Protein AF-A0A068NSZ8-F1 (afdb_monomer_lite)

Organism: NCBI:txid661478

Foldseek 3Di:
DDPPPPPPAFQDAPDFQQVLVCVQVVHGDLPLSVVLLVQLLVVLLVLLVDVLSLLLLLLLLLLLQLLVDPDSQVCCCVQRVQHDDPDSLVSLCVSNVDDAQLSQLSNQLVVVLCPDPLNVVQVVPDDNSSSSPVDHLLSSLSSQLSSQLSSQLRSSVVSSCVVPVPTDRPSVSSSSRSSSLSPQLNVLSSVLCVVAVRPDRHPSVSSSVSSSVSSVSSSVNSVVSSDPDDRDDDPPPPPDPDDPPPPPDDD

Secondary structure (DSSP, 8-state):
-------PPPPPPSS-HHHHHHHHHTS--HHHHHHHHHHHHHHHHHHTT-HHHHHHHHHHHHHHHHTTSS-HHHHHHHHH-PPP-SSHHHHHHHHT-S-SHHHHHHHHHHHHHHTSHHHHHHHTTS-HHHHHHH--HHHHHHHHHHHHHHHHHHHHHHHHHHH-TTPPP-HHHHHHHHHHHHHHHHHHHHHHHHHHTSSSPPPHHHHHHHHHHHHHHHHHHHHHHHS--PPP-S-TT-----PPP------

Structure (mmCIF, N/CA/C/O backbone):
data_AF-A0A068NSZ8-F1
#
_entry.id   AF-A0A068NSZ8-F1
#
loop_
_atom_site.group_PDB
_atom_site.id
_atom_site.type_symbol
_atom_site.label_atom_id
_atom_site.label_alt_id
_atom_site.label_comp_id
_atom_site.label_asym_id
_atom_site.label_entity_id
_atom_site.label_seq_id
_atom_site.pdbx_PDB_ins_code
_atom_site.Cartn_x
_atom_site.Cartn_y
_atom_site.Cartn_z
_atom_site.occupancy
_atom_site.B_iso_or_equiv
_atom_site.auth_seq_id
_atom_site.auth_comp_id
_atom_site.auth_asym_id
_atom_site.auth_atom_id
_atom_site.pdbx_PDB_model_num
ATOM 1 N N . MET A 1 1 ? 10.779 -33.993 13.000 1.00 36.06 1 MET A N 1
ATOM 2 C CA . MET A 1 1 ? 11.420 -32.832 12.339 1.00 36.06 1 MET A CA 1
ATOM 3 C C . MET A 1 1 ? 10.587 -31.583 12.627 1.00 36.06 1 MET A C 1
ATOM 5 O O . MET A 1 1 ? 9.595 -31.343 11.952 1.00 36.06 1 MET A O 1
ATOM 9 N N . ALA A 1 2 ? 10.918 -30.832 13.681 1.00 33.69 2 ALA A N 1
ATOM 10 C CA . ALA A 1 2 ? 10.197 -29.608 14.033 1.00 33.69 2 ALA A CA 1
ATOM 11 C C . ALA A 1 2 ? 10.662 -28.462 13.122 1.00 33.69 2 ALA A C 1
ATOM 13 O O . ALA A 1 2 ? 11.833 -28.079 13.149 1.00 33.69 2 ALA A O 1
ATOM 14 N N . ARG A 1 3 ? 9.759 -27.925 12.292 1.00 31.75 3 ARG A N 1
ATOM 15 C CA . ARG A 1 3 ? 10.017 -26.698 11.529 1.00 31.75 3 ARG A CA 1
ATOM 16 C C . ARG A 1 3 ? 10.181 -25.557 12.531 1.00 31.75 3 ARG A C 1
ATOM 18 O O . ARG A 1 3 ? 9.209 -25.130 13.146 1.00 31.75 3 ARG A O 1
ATOM 25 N N . ARG A 1 4 ? 11.409 -25.063 12.704 1.00 32.31 4 ARG A N 1
ATOM 26 C CA . ARG A 1 4 ? 11.655 -23.793 13.391 1.00 32.31 4 ARG A CA 1
ATOM 27 C C . ARG A 1 4 ? 11.021 -22.690 12.547 1.00 32.31 4 ARG A C 1
ATOM 29 O O . ARG A 1 4 ? 11.583 -22.271 11.541 1.00 32.31 4 ARG A O 1
ATOM 36 N N . SER A 1 5 ? 9.825 -22.266 12.941 1.00 35.47 5 SER A N 1
ATOM 37 C CA . SER A 1 5 ? 9.245 -20.997 12.517 1.00 35.47 5 SER A CA 1
ATOM 38 C C . SER A 1 5 ? 10.183 -19.895 13.001 1.00 35.47 5 SER A C 1
ATOM 40 O O . SER A 1 5 ? 10.175 -19.533 14.175 1.00 35.47 5 SER A O 1
ATOM 42 N N . SER A 1 6 ? 11.037 -19.388 12.115 1.00 36.53 6 SER A N 1
ATOM 43 C CA . SER A 1 6 ? 11.753 -18.136 12.335 1.00 36.53 6 SER A CA 1
ATOM 44 C C . SER A 1 6 ? 10.742 -16.993 12.221 1.00 36.53 6 SER A C 1
ATOM 46 O O . SER A 1 6 ? 10.694 -16.285 11.213 1.00 36.53 6 SER A O 1
ATOM 48 N N . SER A 1 7 ? 9.858 -16.853 13.209 1.00 47.06 7 SER A N 1
ATOM 49 C CA . SER A 1 7 ? 9.045 -15.651 13.308 1.00 47.06 7 SER A CA 1
ATOM 50 C C . SER A 1 7 ? 9.993 -14.521 13.677 1.00 47.06 7 SER A C 1
ATOM 52 O O . SER A 1 7 ? 10.588 -14.540 14.754 1.00 47.06 7 SER A O 1
ATOM 54 N N . LEU A 1 8 ? 10.138 -13.539 12.785 1.00 52.22 8 LEU A N 1
ATOM 55 C CA . LEU A 1 8 ? 10.543 -12.202 13.203 1.00 52.22 8 LEU A CA 1
ATOM 56 C C . LEU A 1 8 ? 9.679 -11.857 14.425 1.00 52.22 8 LEU A C 1
ATOM 58 O O . LEU A 1 8 ? 8.445 -11.971 14.356 1.00 52.22 8 LEU A O 1
ATOM 62 N N . GLY A 1 9 ? 10.335 -11.567 15.552 1.00 54.88 9 GLY A N 1
ATOM 63 C CA . GLY A 1 9 ? 9.656 -11.111 16.763 1.00 54.88 9 GLY A CA 1
ATOM 64 C C . GLY A 1 9 ? 8.775 -9.896 16.453 1.00 54.88 9 GLY A C 1
ATOM 65 O O . GLY A 1 9 ? 8.957 -9.278 15.399 1.00 54.88 9 GLY A O 1
ATOM 66 N N . PRO A 1 10 ? 7.792 -9.586 17.310 1.00 59.03 10 PRO A N 1
ATOM 67 C CA . PRO A 1 10 ? 6.931 -8.428 17.100 1.00 59.03 10 PRO A CA 1
ATOM 68 C C . PRO A 1 10 ? 7.788 -7.173 16.899 1.00 59.03 10 PRO A C 1
ATOM 70 O O . PRO A 1 10 ? 8.809 -6.987 17.569 1.00 59.03 10 PRO A O 1
ATOM 73 N N . PHE A 1 11 ? 7.423 -6.356 15.910 1.00 63.56 11 PHE A N 1
ATOM 74 C CA . PHE A 1 11 ? 8.026 -5.038 15.782 1.00 63.56 11 PHE A CA 1
ATOM 75 C C . PHE A 1 11 ? 7.439 -4.166 16.892 1.00 63.56 11 PHE A C 1
ATOM 77 O O . PHE A 1 11 ? 6.216 -4.032 16.917 1.00 63.56 11 PHE A O 1
ATOM 84 N N . PRO A 1 12 ? 8.270 -3.562 17.762 1.00 67.81 12 PRO A N 1
ATOM 85 C CA . PRO A 1 12 ? 7.768 -2.689 18.810 1.00 67.81 12 PRO A CA 1
ATOM 86 C C . PRO A 1 12 ? 6.967 -1.560 18.177 1.00 67.81 12 PRO A C 1
ATOM 88 O O . PRO A 1 12 ? 7.469 -0.862 17.286 1.00 67.81 12 PRO A O 1
ATOM 91 N N . LYS A 1 13 ? 5.719 -1.423 18.624 1.00 77.69 13 LYS A N 1
ATOM 92 C CA . LYS A 1 13 ? 4.809 -0.362 18.194 1.00 77.69 13 LYS A CA 1
ATOM 93 C C . LYS A 1 13 ? 4.817 0.759 19.215 1.00 77.69 13 LYS A C 1
ATOM 95 O O . LYS A 1 13 ? 4.859 0.507 20.416 1.00 77.69 13 LYS A O 1
ATOM 100 N N . THR A 1 14 ? 4.759 1.995 18.734 1.00 80.00 14 THR A N 1
ATOM 101 C CA . THR A 1 14 ? 4.638 3.164 19.612 1.00 80.00 14 THR A CA 1
ATOM 102 C C . THR A 1 14 ? 3.263 3.190 20.278 1.00 80.00 14 THR A C 1
ATOM 104 O O . THR A 1 14 ? 3.161 3.584 21.435 1.00 80.00 14 THR A O 1
ATOM 107 N N . HIS A 1 15 ? 2.228 2.753 19.552 1.00 87.50 15 HIS A N 1
ATOM 108 C CA . HIS A 1 15 ? 0.859 2.641 20.050 1.00 87.50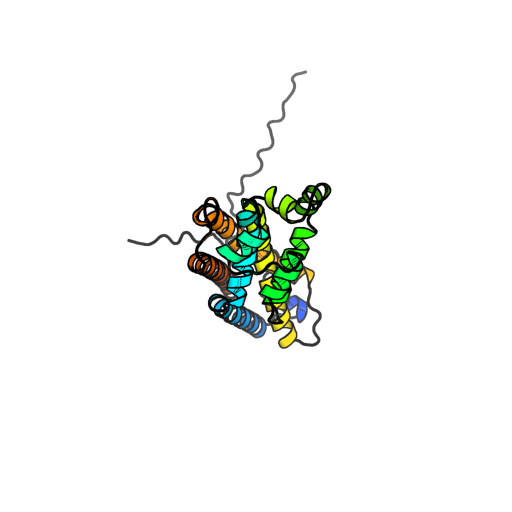 15 HIS A CA 1
ATOM 109 C C . HIS A 1 15 ? 0.228 1.326 19.601 1.00 87.50 15 HIS A C 1
ATOM 111 O O . HIS A 1 15 ? 0.268 0.986 18.410 1.00 87.50 15 HIS A O 1
ATOM 117 N N . ARG A 1 16 ? -0.391 0.607 20.538 1.00 91.56 16 ARG A N 1
ATOM 118 C CA . ARG A 1 16 ? -1.247 -0.546 20.226 1.00 91.56 16 ARG A CA 1
ATOM 119 C C . ARG A 1 16 ? -2.575 -0.066 19.651 1.00 91.56 16 ARG A C 1
ATOM 121 O O . ARG A 1 16 ? -3.055 1.013 19.987 1.00 91.56 16 ARG A O 1
ATOM 128 N N . TRP A 1 17 ? -3.210 -0.884 18.821 1.00 94.88 17 TRP A N 1
ATOM 129 C CA . TRP A 1 17 ? -4.505 -0.540 18.233 1.00 94.88 17 TRP A CA 1
ATOM 130 C C . TRP A 1 17 ? -5.574 -0.247 19.299 1.00 94.88 17 TRP A C 1
ATOM 132 O O . TRP A 1 17 ? -6.280 0.756 19.206 1.00 94.88 17 TRP A O 1
ATOM 142 N N . GLY A 1 18 ? -5.636 -1.058 20.359 1.00 93.56 18 GLY A N 1
ATOM 143 C CA . GLY A 1 18 ? -6.572 -0.839 21.466 1.00 93.56 18 GLY A CA 1
ATOM 144 C C . GLY A 1 18 ? -6.392 0.514 22.169 1.00 93.56 18 GLY A C 1
ATOM 145 O O . GLY A 1 18 ? -7.378 1.125 22.571 1.00 93.56 18 GLY A O 1
ATOM 146 N N . GLU A 1 19 ? -5.161 1.031 22.250 1.00 93.88 19 GLU A N 1
ATOM 147 C CA . GLU A 1 19 ? -4.872 2.357 22.822 1.00 93.88 19 GLU A CA 1
ATOM 148 C C . GLU A 1 19 ? -5.393 3.482 21.921 1.00 93.88 19 GLU A C 1
ATOM 150 O O . GLU A 1 19 ? -5.880 4.496 22.414 1.00 93.88 19 GLU A O 1
ATOM 155 N N . ILE A 1 20 ? -5.341 3.296 20.598 1.00 95.69 20 ILE A N 1
ATOM 156 C CA . ILE A 1 20 ? -5.898 4.251 19.630 1.00 95.69 20 ILE A CA 1
ATOM 157 C C . ILE A 1 20 ? -7.421 4.294 19.759 1.00 95.69 20 ILE A C 1
ATOM 159 O O . ILE A 1 20 ? -8.002 5.375 19.804 1.00 95.69 20 ILE A O 1
ATOM 163 N N . VAL A 1 21 ? -8.074 3.133 19.869 1.00 96.19 21 VAL A N 1
ATOM 164 C CA . VAL A 1 21 ? -9.525 3.058 20.108 1.00 96.19 21 VAL A CA 1
ATOM 165 C C . VAL A 1 21 ? -9.888 3.712 21.442 1.00 96.19 21 VAL A C 1
ATOM 167 O O . VAL A 1 21 ? -10.841 4.489 21.499 1.00 96.19 21 VAL A O 1
ATOM 170 N N . GLN A 1 22 ? -9.097 3.473 22.491 1.00 95.75 22 GLN A N 1
ATOM 171 C CA . GLN A 1 22 ? -9.277 4.132 23.781 1.00 95.75 22 GLN A CA 1
ATOM 172 C C . GLN A 1 22 ? -9.134 5.653 23.679 1.00 95.75 22 GLN A C 1
ATOM 174 O O . GLN A 1 22 ? -9.944 6.363 24.263 1.00 95.75 22 GLN A O 1
ATOM 179 N N . GLN A 1 23 ? -8.155 6.157 22.924 1.00 95.38 23 GLN A N 1
ATOM 180 C CA . GLN A 1 23 ? -7.973 7.594 22.704 1.00 95.38 23 GLN A CA 1
ATOM 181 C C . GLN A 1 23 ? -9.190 8.229 22.014 1.00 95.38 23 GLN A C 1
ATOM 183 O O . GLN A 1 23 ? -9.553 9.356 22.331 1.00 95.38 23 GLN A O 1
ATOM 188 N N . VAL A 1 24 ? -9.820 7.513 21.081 1.00 95.50 24 VAL A N 1
ATOM 189 C CA . VAL A 1 24 ? -10.996 7.989 20.333 1.00 95.50 24 VAL A CA 1
ATOM 190 C C . VAL A 1 24 ? -12.254 8.014 21.207 1.00 95.50 24 VAL A C 1
ATOM 192 O O . VAL A 1 24 ? -13.088 8.904 21.060 1.00 95.50 24 VAL A O 1
ATOM 195 N N . LEU A 1 25 ? -12.411 7.028 22.093 1.00 95.19 25 LEU A N 1
ATOM 196 C CA . LEU A 1 25 ? -13.608 6.858 22.924 1.00 95.19 25 LEU A CA 1
ATOM 197 C C . LEU A 1 25 ? -13.498 7.443 24.337 1.00 95.19 25 LEU A C 1
ATOM 199 O O . LEU A 1 25 ? -14.499 7.459 25.050 1.00 95.19 25 LEU A O 1
ATOM 203 N N . ASP A 1 26 ? -12.299 7.842 24.760 1.00 95.25 26 ASP A N 1
ATOM 204 C CA . ASP A 1 26 ? -11.947 8.144 26.157 1.00 95.25 26 ASP A CA 1
ATOM 205 C C . ASP A 1 26 ? -12.255 6.987 27.137 1.00 95.25 26 ASP A C 1
ATOM 207 O O . ASP A 1 26 ? -12.494 7.164 28.330 1.00 95.25 26 ASP A O 1
ATOM 211 N N . ARG A 1 27 ? -12.281 5.750 26.624 1.00 94.62 27 ARG A N 1
ATOM 212 C CA . ARG A 1 27 ? -12.468 4.508 27.392 1.00 94.62 27 ARG A CA 1
ATOM 213 C C . ARG A 1 27 ? -12.044 3.290 26.567 1.00 94.62 27 ARG A C 1
ATOM 215 O O . ARG A 1 27 ? -12.181 3.322 25.345 1.00 94.62 27 ARG A O 1
ATOM 222 N N . PRO A 1 28 ? -11.562 2.201 27.189 1.00 94.12 28 PRO A N 1
ATOM 223 C CA . PRO A 1 28 ? -11.262 0.975 26.459 1.00 94.12 28 PRO A CA 1
ATOM 224 C C . PRO A 1 28 ? -12.543 0.332 25.906 1.00 94.12 28 PRO A C 1
ATOM 226 O O . PRO A 1 28 ? -13.571 0.295 26.581 1.00 94.12 28 PRO A O 1
ATOM 229 N N . ASP A 1 29 ? -12.459 -0.217 24.695 1.00 95.88 29 ASP A N 1
ATOM 230 C CA . ASP A 1 29 ? -13.532 -0.987 24.056 1.00 95.88 29 ASP A CA 1
ATOM 231 C C . ASP A 1 29 ? -12.914 -2.112 23.209 1.00 95.88 29 ASP A C 1
ATOM 233 O O . ASP A 1 29 ? -12.583 -1.941 22.032 1.00 95.88 29 ASP A O 1
ATOM 237 N N . ALA A 1 30 ? -12.680 -3.259 23.855 1.00 94.62 30 ALA A N 1
ATOM 238 C CA . ALA A 1 30 ? -12.036 -4.411 23.228 1.00 94.62 30 ALA A CA 1
ATOM 239 C C . ALA A 1 30 ? -12.895 -5.007 22.102 1.00 94.62 30 ALA A C 1
ATOM 241 O O . ALA A 1 30 ? -12.367 -5.372 21.058 1.00 94.62 30 ALA A O 1
ATOM 242 N N . GLU A 1 31 ? -14.220 -5.040 22.270 1.00 95.94 31 GLU A N 1
ATOM 243 C CA . GLU A 1 31 ? -15.127 -5.587 21.258 1.00 95.94 31 GLU A CA 1
ATOM 244 C C . GLU A 1 31 ? -15.112 -4.736 19.982 1.00 95.94 31 GLU A C 1
ATOM 246 O O . GLU A 1 31 ? -14.992 -5.268 18.874 1.00 95.94 31 GLU A O 1
ATOM 251 N N . LEU A 1 32 ? -15.180 -3.405 20.117 1.00 95.75 32 LEU A N 1
ATOM 252 C CA . LEU A 1 32 ? -15.054 -2.502 18.977 1.00 95.75 32 LEU A CA 1
ATOM 253 C C . LEU A 1 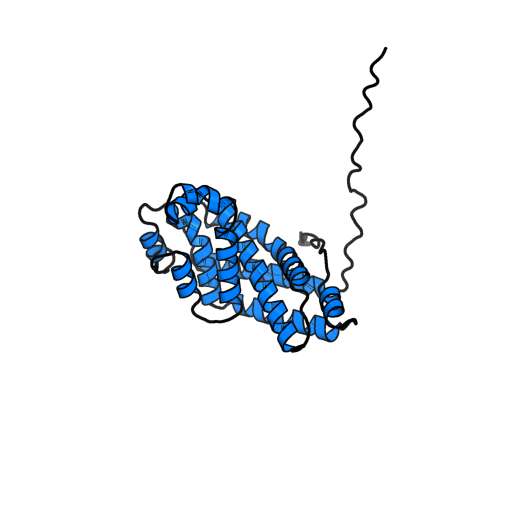32 ? -13.684 -2.636 18.307 1.00 95.75 32 LEU A C 1
ATOM 255 O O . LEU A 1 32 ? -13.610 -2.716 17.076 1.00 95.75 32 LEU A O 1
ATOM 259 N N . SER A 1 33 ? -12.619 -2.651 19.111 1.00 96.12 33 SER A N 1
ATOM 260 C CA . SER A 1 33 ? -11.241 -2.819 18.651 1.00 96.12 33 SER A CA 1
ATOM 261 C C . SER A 1 33 ? -11.096 -4.074 17.787 1.00 96.12 33 SER A C 1
ATOM 263 O O . SER A 1 33 ? -10.673 -3.978 16.629 1.00 96.12 33 SER A O 1
ATOM 265 N N . ASP A 1 34 ? -11.526 -5.221 18.308 1.00 96.06 34 ASP A N 1
ATOM 266 C CA . ASP A 1 34 ? -11.411 -6.519 17.647 1.00 96.06 34 ASP A CA 1
ATOM 267 C C . ASP A 1 34 ? -12.272 -6.590 16.387 1.00 96.06 34 ASP A C 1
ATOM 269 O O . ASP A 1 34 ? -11.829 -7.085 15.346 1.00 96.06 34 ASP A O 1
ATOM 273 N N . ARG A 1 35 ? -13.485 -6.026 16.437 1.00 97.44 35 ARG A N 1
ATOM 274 C CA . ARG A 1 35 ? -14.381 -5.938 15.280 1.00 97.44 35 ARG A CA 1
ATOM 275 C C . ARG A 1 35 ? -13.758 -5.135 14.138 1.00 97.44 35 ARG A C 1
ATOM 277 O O . ARG A 1 35 ? -13.845 -5.559 12.983 1.00 97.44 35 ARG A O 1
ATOM 284 N N . ILE A 1 36 ? -13.125 -3.996 14.431 1.00 97.62 36 ILE A N 1
ATOM 285 C CA . ILE A 1 36 ? -12.455 -3.184 13.405 1.00 97.62 36 ILE A CA 1
ATOM 286 C C . ILE A 1 36 ? -11.279 -3.954 12.799 1.00 97.62 36 ILE A C 1
ATOM 288 O O . ILE A 1 36 ? -11.197 -4.052 11.572 1.00 97.62 36 ILE A O 1
ATOM 292 N N . LEU A 1 37 ? -10.413 -4.558 13.619 1.00 97.12 37 LEU A N 1
ATOM 293 C CA . LEU A 1 37 ? -9.293 -5.356 13.110 1.00 97.12 37 LEU A CA 1
ATOM 294 C C . LEU A 1 37 ? -9.774 -6.539 12.265 1.00 97.12 37 LEU A C 1
ATOM 296 O O . LEU A 1 37 ? -9.240 -6.766 11.180 1.00 97.12 37 LEU A O 1
ATOM 300 N N . GLY A 1 38 ? -10.818 -7.250 12.697 1.00 97.44 38 GLY A N 1
ATOM 301 C CA . GLY A 1 38 ? -11.431 -8.335 11.927 1.00 97.44 38 GLY A CA 1
ATOM 302 C C . GLY A 1 38 ? -11.917 -7.881 10.546 1.00 97.44 38 GLY A C 1
ATOM 303 O O . GLY A 1 38 ? -11.665 -8.552 9.541 1.00 97.44 38 GLY A O 1
ATOM 304 N N . ASN A 1 39 ? -12.538 -6.702 10.466 1.00 98.06 39 ASN A N 1
ATOM 305 C CA . ASN A 1 39 ? -12.983 -6.112 9.203 1.00 98.06 39 ASN A CA 1
ATOM 306 C C . ASN A 1 39 ? -11.814 -5.699 8.290 1.00 98.06 39 ASN A C 1
ATOM 308 O O . ASN A 1 39 ? -11.860 -5.947 7.079 1.00 98.06 39 ASN A O 1
ATOM 312 N N . VAL A 1 40 ? -10.748 -5.117 8.852 1.00 97.75 40 VAL A N 1
ATOM 313 C CA . VAL A 1 40 ? -9.524 -4.773 8.106 1.00 97.75 40 VAL A CA 1
ATOM 314 C C . VAL A 1 40 ? -8.867 -6.031 7.547 1.00 97.75 40 VAL A C 1
ATOM 316 O O . VAL A 1 40 ? -8.602 -6.089 6.346 1.00 97.75 40 VAL A O 1
ATOM 319 N N . ARG A 1 41 ? -8.673 -7.063 8.378 1.00 97.50 41 ARG A N 1
ATOM 320 C CA . ARG A 1 41 ? -8.110 -8.362 7.974 1.00 97.50 41 ARG A CA 1
ATOM 321 C C . ARG A 1 41 ? -8.908 -8.992 6.834 1.00 97.50 41 ARG A C 1
ATOM 323 O O . ARG A 1 41 ? -8.343 -9.341 5.798 1.00 97.50 41 ARG A O 1
ATOM 330 N N . LYS A 1 42 ? -10.239 -9.049 6.967 1.00 97.56 42 LYS A N 1
ATOM 331 C CA . LYS A 1 42 ? -11.130 -9.567 5.917 1.00 97.56 42 LYS A CA 1
ATOM 332 C C . LYS A 1 42 ? -10.991 -8.784 4.609 1.00 97.56 42 LYS A C 1
ATOM 334 O O . LYS A 1 42 ? -10.928 -9.386 3.537 1.00 97.56 42 LYS A O 1
ATOM 339 N N . ARG A 1 43 ? -10.923 -7.448 4.675 1.00 97.25 43 ARG A N 1
ATOM 340 C CA . ARG A 1 43 ? -10.765 -6.606 3.478 1.00 97.25 43 ARG A CA 1
ATOM 341 C C . ARG A 1 43 ? -9.409 -6.807 2.812 1.00 97.25 43 ARG A C 1
ATOM 343 O O . ARG A 1 43 ? -9.373 -6.923 1.588 1.00 97.25 43 ARG A O 1
ATOM 350 N N . LEU A 1 44 ? -8.336 -6.865 3.601 1.00 96.06 44 LEU A N 1
ATOM 351 C CA . LEU A 1 44 ? -6.981 -7.147 3.137 1.00 96.06 44 LEU A CA 1
ATOM 352 C C . LEU A 1 44 ? -6.917 -8.505 2.431 1.00 96.06 44 LEU A C 1
ATOM 354 O O . LEU A 1 44 ? -6.438 -8.574 1.303 1.00 96.06 44 LEU A O 1
ATOM 358 N N . ALA A 1 45 ? -7.475 -9.559 3.030 1.00 95.75 45 ALA A N 1
ATOM 359 C CA . ALA A 1 45 ? -7.543 -10.878 2.405 1.00 95.75 45 ALA A CA 1
ATOM 360 C C . ALA A 1 45 ? -8.241 -10.833 1.032 1.00 95.75 45 ALA A C 1
ATOM 362 O O . ALA A 1 45 ? -7.733 -11.408 0.071 1.00 95.75 45 ALA A O 1
ATOM 363 N N . GLY A 1 46 ? -9.342 -10.082 0.908 1.00 95.69 46 GLY A N 1
ATOM 364 C CA . GLY A 1 46 ? -10.028 -9.869 -0.373 1.00 95.69 46 GLY A CA 1
ATOM 365 C C . GLY A 1 46 ? -9.139 -9.236 -1.452 1.00 95.69 46 GLY A C 1
ATOM 366 O O . GLY A 1 46 ? -9.146 -9.699 -2.594 1.00 95.69 46 GLY A O 1
ATOM 367 N N . LEU A 1 47 ? -8.296 -8.258 -1.085 1.00 94.69 47 LEU A N 1
ATOM 368 C CA . LEU A 1 47 ? -7.385 -7.581 -2.023 1.00 94.69 47 LEU A CA 1
ATOM 369 C C . LEU A 1 47 ? -6.398 -8.542 -2.699 1.00 94.69 47 LEU A C 1
ATOM 371 O O . LEU A 1 47 ? -6.004 -8.303 -3.834 1.00 94.69 47 LEU A O 1
ATOM 375 N N . THR A 1 48 ? -6.052 -9.665 -2.061 1.00 94.06 48 THR A N 1
ATOM 376 C CA . THR A 1 48 ? -5.137 -10.660 -2.655 1.00 94.06 48 THR A CA 1
ATOM 377 C C . THR A 1 48 ? -5.681 -11.314 -3.928 1.00 94.06 48 THR A C 1
ATOM 379 O O . THR A 1 48 ? -4.909 -11.843 -4.730 1.00 94.06 48 THR A O 1
ATOM 382 N N . THR A 1 49 ? -7.000 -11.261 -4.121 1.00 93.12 49 THR A N 1
ATOM 383 C CA . THR A 1 49 ? -7.699 -11.811 -5.289 1.00 93.12 49 THR A CA 1
ATOM 384 C C . THR A 1 49 ? -8.194 -10.738 -6.257 1.00 93.12 49 THR A C 1
ATOM 38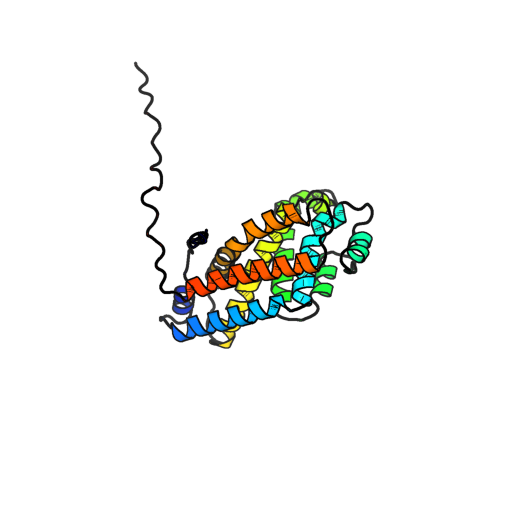6 O O . THR A 1 49 ? -8.631 -11.068 -7.356 1.00 93.12 49 THR A O 1
ATOM 389 N N . GLU A 1 50 ? -8.107 -9.459 -5.885 1.00 94.31 50 GLU A N 1
ATOM 390 C CA . GLU A 1 50 ? -8.561 -8.350 -6.722 1.00 94.31 50 GLU A CA 1
ATOM 391 C C . GLU A 1 50 ? -7.518 -8.006 -7.792 1.00 94.31 50 GLU A C 1
ATOM 393 O O . GLU A 1 50 ? -6.351 -7.719 -7.499 1.00 94.31 50 GLU A O 1
ATOM 398 N N . GLU A 1 51 ? -7.948 -7.988 -9.057 1.00 94.19 51 GLU A N 1
ATOM 399 C CA . GLU A 1 51 ? -7.074 -7.618 -10.177 1.00 94.19 51 GLU A CA 1
ATOM 400 C C . GLU A 1 51 ? -6.560 -6.184 -10.037 1.00 94.19 51 GLU A C 1
ATOM 402 O O . GLU A 1 51 ? -5.370 -5.957 -10.227 1.00 94.19 51 GLU A O 1
ATOM 407 N N . SER A 1 52 ? -7.398 -5.250 -9.576 1.00 94.75 52 SER A N 1
ATOM 408 C CA . SER A 1 52 ? -7.012 -3.850 -9.363 1.00 94.75 52 SER A CA 1
ATOM 409 C C . SER A 1 52 ? -5.869 -3.692 -8.358 1.00 94.75 52 SER A C 1
ATOM 411 O O . SER A 1 52 ? -4.999 -2.840 -8.533 1.00 94.75 52 SER A O 1
ATOM 413 N N . ALA A 1 53 ? -5.826 -4.517 -7.307 1.00 95.50 53 ALA A N 1
ATOM 414 C CA . ALA A 1 53 ? -4.724 -4.497 -6.349 1.00 95.50 53 ALA A CA 1
ATOM 415 C C . ALA A 1 53 ? -3.433 -5.035 -6.984 1.00 95.50 53 ALA A C 1
ATOM 417 O O . ALA A 1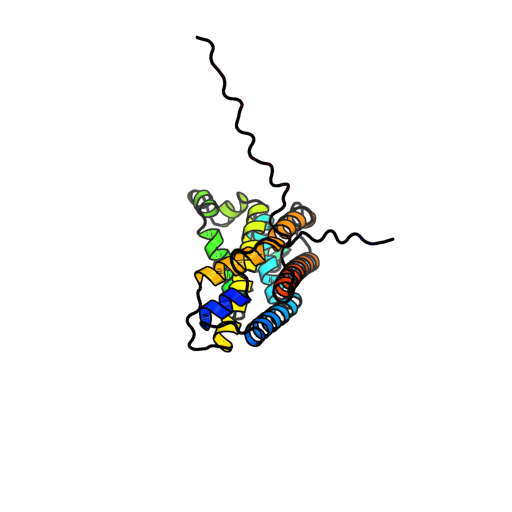 53 ? -2.357 -4.465 -6.800 1.00 95.50 53 ALA A O 1
ATOM 418 N N . THR A 1 54 ? -3.548 -6.085 -7.803 1.00 96.19 54 THR A N 1
ATOM 419 C CA . THR A 1 54 ? -2.421 -6.609 -8.588 1.00 96.19 54 THR A CA 1
ATOM 420 C C . THR A 1 54 ? -1.928 -5.581 -9.611 1.00 96.19 54 THR A C 1
ATOM 422 O O . THR A 1 54 ? -0.719 -5.446 -9.792 1.00 96.19 54 THR A O 1
ATOM 425 N N . ASP A 1 55 ? -2.823 -4.824 -10.245 1.00 96.75 55 ASP A N 1
ATOM 426 C CA . ASP A 1 55 ? -2.493 -3.786 -11.226 1.00 96.75 55 ASP A CA 1
ATOM 427 C C . ASP A 1 55 ? -1.708 -2.632 -10.599 1.00 96.75 55 ASP A C 1
ATOM 429 O O . ASP A 1 55 ? -0.692 -2.210 -11.147 1.00 96.75 55 ASP A O 1
ATOM 433 N N . VAL A 1 56 ? -2.103 -2.183 -9.404 1.00 97.38 56 VAL A N 1
ATOM 434 C CA . VAL A 1 56 ? -1.357 -1.178 -8.626 1.00 97.38 56 VAL A CA 1
ATOM 435 C C . VAL A 1 56 ? 0.062 -1.642 -8.329 1.00 97.38 56 VAL A C 1
ATOM 437 O O . VAL A 1 56 ? 1.027 -0.909 -8.548 1.00 97.38 56 VAL A O 1
ATOM 440 N N . VAL A 1 57 ? 0.206 -2.865 -7.820 1.00 97.19 57 VAL A N 1
ATOM 441 C CA . VAL A 1 57 ? 1.525 -3.400 -7.469 1.00 97.19 57 VAL A CA 1
ATOM 442 C C . VAL A 1 57 ? 2.363 -3.637 -8.728 1.00 97.19 57 VAL A C 1
ATOM 444 O O . VAL A 1 57 ? 3.568 -3.389 -8.711 1.00 97.19 57 VAL A O 1
ATOM 447 N N . SER A 1 58 ? 1.727 -4.037 -9.834 1.00 97.50 58 SER A N 1
ATOM 448 C CA . SER A 1 58 ? 2.373 -4.164 -11.144 1.00 97.50 58 SER A CA 1
ATOM 449 C C . SER A 1 58 ? 2.884 -2.819 -11.639 1.00 97.50 58 SER A C 1
ATOM 451 O O . SER A 1 58 ? 4.030 -2.738 -12.067 1.00 97.50 58 SER A O 1
ATOM 453 N N . PHE A 1 59 ? 2.085 -1.757 -11.506 1.00 97.88 59 PHE A N 1
ATOM 454 C CA . PHE A 1 59 ? 2.503 -0.401 -11.840 1.00 97.88 59 PHE A CA 1
ATOM 455 C C . PHE A 1 59 ? 3.743 0.010 -11.040 1.00 97.88 59 PHE A C 1
ATOM 457 O O . PHE A 1 59 ? 4.733 0.416 -11.638 1.00 97.88 59 PHE A O 1
ATOM 464 N N . PHE A 1 60 ? 3.745 -0.158 -9.711 1.00 97.31 60 PHE A N 1
ATOM 465 C CA . PHE A 1 60 ? 4.908 0.199 -8.887 1.00 97.31 60 PHE A CA 1
ATOM 466 C C . PHE A 1 60 ? 6.155 -0.629 -9.207 1.00 97.31 60 PHE A C 1
ATOM 468 O O . PHE A 1 60 ? 7.255 -0.079 -9.232 1.00 97.31 60 PHE A O 1
ATOM 475 N N . ALA A 1 61 ? 6.001 -1.932 -9.452 1.00 96.38 61 ALA A N 1
ATOM 476 C CA . ALA A 1 61 ? 7.111 -2.795 -9.844 1.00 96.38 61 ALA A CA 1
ATOM 477 C C . ALA A 1 61 ? 7.669 -2.418 -11.222 1.00 96.38 61 ALA A C 1
ATOM 479 O O . ALA A 1 61 ? 8.877 -2.502 -11.426 1.00 96.38 61 ALA A O 1
ATOM 480 N N . ALA A 1 62 ? 6.811 -1.975 -12.143 1.00 97.00 62 ALA A N 1
ATOM 481 C CA . ALA A 1 62 ? 7.203 -1.621 -13.497 1.00 97.00 62 ALA A CA 1
ATOM 482 C C . ALA A 1 62 ? 8.133 -0.405 -13.548 1.00 97.00 62 ALA A C 1
ATOM 484 O O . ALA A 1 62 ? 9.059 -0.416 -14.352 1.00 97.00 62 ALA A O 1
ATOM 485 N N . LEU A 1 63 ? 7.936 0.608 -12.692 1.00 95.75 63 LEU A N 1
ATOM 486 C CA . LEU A 1 63 ? 8.661 1.888 -12.771 1.00 95.75 63 LEU A CA 1
ATOM 487 C C . LEU A 1 63 ? 10.194 1.745 -12.866 1.00 95.75 63 LEU A C 1
ATOM 489 O O . LEU A 1 63 ? 10.757 2.257 -13.830 1.00 95.75 63 LEU A O 1
ATOM 493 N N . PRO A 1 64 ? 10.888 1.024 -11.963 1.00 94.56 64 PRO A N 1
ATOM 494 C CA . PRO A 1 64 ? 12.339 0.826 -12.076 1.00 94.56 64 PRO A CA 1
ATOM 495 C C . PRO A 1 64 ? 12.766 -0.202 -13.145 1.00 94.56 64 PRO A C 1
ATOM 497 O O . PRO A 1 64 ? 13.958 -0.363 -13.401 1.00 94.56 64 PRO A O 1
ATOM 500 N N . ILE A 1 65 ? 11.829 -0.960 -13.724 1.00 94.94 65 ILE A N 1
ATOM 501 C CA . ILE A 1 65 ? 12.122 -2.008 -14.716 1.00 94.94 65 ILE A CA 1
ATOM 502 C C . ILE A 1 65 ? 12.070 -1.421 -16.126 1.00 94.94 65 ILE A C 1
ATOM 504 O O . ILE A 1 65 ? 13.003 -1.596 -16.908 1.00 94.94 65 ILE A O 1
ATOM 508 N N . VAL A 1 66 ? 10.991 -0.707 -16.454 1.00 96.19 66 VAL A N 1
ATOM 509 C CA . VAL A 1 66 ? 10.737 -0.204 -17.813 1.00 96.19 66 VAL A CA 1
ATOM 510 C C . VAL A 1 66 ? 11.695 0.916 -18.209 1.00 96.19 66 VAL A C 1
ATOM 512 O O . VAL A 1 66 ? 11.960 1.097 -19.392 1.00 96.19 66 VAL A O 1
ATOM 515 N N . THR A 1 67 ? 12.290 1.622 -17.243 1.00 95.19 67 THR A N 1
ATOM 516 C CA . THR A 1 67 ? 13.293 2.674 -17.491 1.00 95.19 67 THR A CA 1
ATOM 517 C C . THR A 1 67 ? 14.623 2.166 -18.042 1.00 95.19 67 THR A C 1
ATOM 519 O O . THR A 1 67 ? 15.436 2.974 -18.503 1.00 95.19 67 THR A O 1
ATOM 522 N N . ARG A 1 68 ? 14.830 0.842 -18.036 1.00 92.88 68 ARG A N 1
ATOM 523 C CA . ARG A 1 68 ? 15.948 0.159 -18.706 1.00 92.88 68 ARG A CA 1
ATOM 524 C C . ARG A 1 68 ? 15.749 0.059 -20.222 1.00 92.88 68 ARG A C 1
ATOM 526 O O . ARG A 1 68 ? 16.714 -0.173 -20.941 1.00 92.88 68 ARG A O 1
ATOM 533 N N . SER A 1 69 ? 14.511 0.212 -20.697 1.00 94.62 69 SER A N 1
ATOM 534 C CA . SER A 1 69 ? 14.187 0.284 -22.123 1.00 94.62 69 SER A CA 1
ATOM 535 C C . SER A 1 69 ? 14.556 1.650 -22.703 1.00 94.62 69 SER A C 1
ATOM 537 O O . SER A 1 69 ? 14.558 2.664 -21.999 1.00 94.62 69 SER A O 1
ATOM 539 N N . ALA A 1 70 ? 14.811 1.683 -24.013 1.00 95.00 70 ALA A N 1
ATOM 540 C CA . ALA A 1 70 ? 14.938 2.928 -24.768 1.00 95.00 70 ALA A CA 1
ATOM 541 C C . ALA A 1 70 ? 13.607 3.703 -24.831 1.00 95.00 70 ALA A C 1
ATOM 543 O O . ALA A 1 70 ? 13.622 4.931 -24.841 1.00 95.00 70 ALA A O 1
ATOM 544 N N . ASP A 1 71 ? 12.475 2.988 -24.816 1.00 96.69 71 ASP A N 1
ATOM 545 C CA . ASP A 1 71 ? 11.114 3.536 -24.777 1.00 96.69 71 ASP A CA 1
ATOM 546 C C . ASP A 1 71 ? 10.360 2.963 -23.556 1.00 96.69 71 ASP A C 1
ATOM 548 O O . ASP A 1 71 ? 9.806 1.857 -23.621 1.00 96.69 71 ASP A O 1
ATOM 552 N N . PRO A 1 72 ? 10.404 3.650 -22.395 1.00 96.81 72 PRO A N 1
ATOM 553 C CA . PRO A 1 72 ? 9.717 3.198 -21.187 1.00 96.81 72 PRO A CA 1
ATOM 554 C C . PRO A 1 72 ? 8.181 3.152 -21.309 1.00 96.81 72 PRO A C 1
ATOM 556 O O . PRO A 1 72 ? 7.602 2.172 -20.831 1.00 96.81 72 PRO A O 1
ATOM 559 N N . PRO A 1 73 ? 7.493 4.132 -21.940 1.00 97.38 73 PRO A N 1
ATOM 560 C CA . PRO A 1 73 ? 6.061 4.025 -22.225 1.00 97.38 73 PRO A CA 1
ATOM 561 C C . PRO A 1 73 ? 5.662 2.767 -23.010 1.00 97.38 73 PRO A C 1
ATOM 563 O O . PRO A 1 73 ? 4.701 2.099 -22.616 1.00 97.38 73 PRO A O 1
ATOM 566 N N . ASP A 1 74 ? 6.385 2.419 -24.080 1.00 97.88 74 ASP A N 1
ATOM 567 C CA . ASP A 1 74 ? 6.109 1.194 -24.846 1.00 97.88 74 ASP A CA 1
ATOM 568 C C . ASP A 1 74 ? 6.393 -0.066 -24.016 1.00 97.88 74 ASP A C 1
ATOM 570 O O . ASP A 1 74 ? 5.554 -0.968 -23.933 1.00 97.88 74 ASP A O 1
ATOM 574 N N . ALA A 1 75 ? 7.522 -0.100 -23.299 1.00 97.50 75 ALA A N 1
ATOM 575 C CA . ALA A 1 75 ? 7.868 -1.210 -22.413 1.00 97.50 75 ALA A CA 1
ATOM 576 C C . ALA A 1 75 ? 6.818 -1.435 -21.311 1.00 97.50 75 ALA A C 1
ATOM 578 O O . ALA A 1 75 ? 6.506 -2.578 -20.974 1.00 97.50 75 ALA A O 1
ATOM 579 N N . LEU A 1 76 ? 6.231 -0.365 -20.767 1.00 97.56 76 LEU A N 1
ATOM 580 C CA . LEU A 1 76 ? 5.154 -0.444 -19.780 1.00 97.56 76 LEU A CA 1
ATOM 581 C C . LEU A 1 76 ? 3.897 -1.114 -20.359 1.00 97.56 76 LEU A C 1
ATOM 583 O O . LEU A 1 76 ? 3.295 -1.979 -19.712 1.00 97.56 76 LEU A O 1
ATOM 587 N N . GLN A 1 77 ? 3.533 -0.775 -21.595 1.00 97.62 77 GLN A N 1
ATOM 588 C CA . GLN A 1 77 ? 2.387 -1.372 -22.274 1.00 97.62 77 GLN A CA 1
ATOM 589 C C . GLN A 1 77 ? 2.643 -2.832 -22.663 1.00 97.62 77 GLN A C 1
ATOM 591 O O . GLN A 1 77 ? 1.773 -3.678 -22.453 1.00 97.62 77 GLN A O 1
ATOM 596 N N . THR A 1 78 ? 3.810 -3.145 -23.221 1.00 97.38 78 THR A N 1
ATOM 597 C CA . THR A 1 78 ? 4.131 -4.488 -23.728 1.00 97.38 78 THR A CA 1
ATOM 598 C C . THR A 1 78 ? 4.423 -5.485 -22.608 1.00 97.38 78 THR A C 1
ATOM 600 O O . THR A 1 78 ? 3.970 -6.626 -22.671 1.00 97.38 78 THR A O 1
ATOM 603 N N . SER A 1 79 ? 5.128 -5.059 -21.555 1.00 96.69 79 SER A N 1
ATOM 604 C CA . SER A 1 79 ? 5.558 -5.943 -20.461 1.00 96.69 79 SER A CA 1
ATOM 605 C C . SER A 1 79 ? 4.524 -6.082 -19.344 1.00 96.69 79 SER A C 1
ATOM 607 O O . SER A 1 79 ? 4.430 -7.143 -18.728 1.00 96.69 79 SER A O 1
ATOM 609 N N . PHE A 1 80 ? 3.749 -5.027 -19.070 1.00 96.88 80 PHE A N 1
ATOM 610 C CA . PHE A 1 80 ? 2.802 -4.998 -17.947 1.00 96.88 80 PHE A CA 1
ATOM 611 C C . PHE A 1 80 ? 1.345 -4.807 -18.374 1.00 96.88 80 PHE A C 1
ATOM 613 O O . PHE A 1 80 ? 0.454 -4.905 -17.533 1.00 96.88 80 PHE A O 1
ATOM 620 N N . GLY A 1 81 ? 1.076 -4.546 -19.658 1.00 96.62 81 GLY A N 1
ATOM 621 C CA . GLY A 1 81 ? -0.276 -4.257 -20.140 1.00 96.62 81 GLY A CA 1
ATOM 622 C C . GLY A 1 81 ? -0.801 -2.886 -19.705 1.00 96.62 81 GLY A C 1
ATOM 623 O O . GLY A 1 81 ? -2.000 -2.637 -19.817 1.00 96.62 81 GLY A O 1
ATOM 624 N N . ILE A 1 82 ? 0.062 -2.000 -19.196 1.00 97.19 82 ILE A N 1
ATOM 625 C CA . ILE A 1 82 ? -0.339 -0.710 -18.631 1.00 97.19 82 ILE A CA 1
ATOM 626 C C . ILE A 1 82 ? -0.113 0.394 -19.665 1.00 97.19 82 ILE A C 1
ATOM 628 O O . ILE A 1 82 ? 1.013 0.679 -20.066 1.00 97.19 82 ILE A O 1
ATOM 632 N N . ARG A 1 83 ? -1.195 1.061 -20.072 1.00 97.62 83 ARG A N 1
ATOM 633 C CA . ARG A 1 83 ? -1.129 2.151 -21.049 1.00 97.62 83 ARG A CA 1
ATOM 634 C C . ARG A 1 83 ? -0.707 3.457 -20.394 1.00 97.62 83 ARG A C 1
ATOM 636 O O . ARG A 1 83 ? -1.456 3.984 -19.574 1.00 97.62 83 ARG A O 1
ATOM 643 N N . TYR A 1 84 ? 0.418 4.019 -20.826 1.00 97.56 84 TYR A N 1
ATOM 644 C CA . TYR A 1 84 ? 0.849 5.352 -20.408 1.00 97.56 84 TYR A CA 1
ATOM 645 C C . TYR A 1 84 ? -0.157 6.444 -20.825 1.00 97.56 84 TYR A C 1
ATOM 647 O O . TYR A 1 84 ? -0.701 6.415 -21.933 1.00 97.56 84 TYR A O 1
ATOM 655 N N . ARG A 1 85 ? -0.428 7.401 -19.927 1.00 96.56 85 ARG A N 1
ATOM 656 C CA . ARG A 1 85 ? -1.487 8.424 -20.073 1.00 96.56 85 ARG A CA 1
ATOM 657 C C . ARG A 1 85 ? -0.986 9.871 -20.078 1.00 96.56 85 ARG A C 1
ATOM 659 O O . ARG A 1 85 ? -1.752 10.758 -19.741 1.00 96.56 85 ARG A O 1
ATOM 666 N N . GLY A 1 86 ? 0.259 10.118 -20.478 1.00 93.62 86 GLY A N 1
ATOM 667 C CA . GLY A 1 86 ? 0.838 11.470 -20.522 1.00 93.62 86 GLY A CA 1
ATOM 668 C C . GLY A 1 86 ? 1.689 11.797 -19.298 1.00 93.62 86 GLY A C 1
ATOM 669 O O . GLY A 1 86 ? 2.725 12.438 -19.457 1.00 93.62 86 GLY A O 1
ATOM 670 N N . SER A 1 87 ? 1.323 11.255 -18.133 1.00 95.44 87 SER A N 1
ATOM 671 C CA . SER A 1 87 ? 2.167 11.193 -16.934 1.00 95.44 87 SER A CA 1
ATOM 672 C C . SER A 1 87 ? 2.024 9.866 -16.178 1.00 95.44 87 SER A C 1
ATOM 674 O O . SER A 1 87 ? 1.004 9.168 -16.286 1.00 95.44 87 SER A O 1
ATOM 676 N N . LEU A 1 88 ? 3.005 9.522 -15.340 1.00 96.19 88 LEU A N 1
ATOM 677 C CA . LEU A 1 88 ? 2.932 8.366 -14.438 1.00 96.19 88 LEU A CA 1
ATOM 678 C C . LEU A 1 88 ? 1.767 8.478 -13.454 1.00 96.19 88 LEU A C 1
ATOM 680 O O . LEU A 1 88 ? 1.100 7.484 -13.166 1.00 96.19 88 LEU A O 1
ATOM 684 N N . ARG A 1 89 ? 1.470 9.690 -12.975 1.00 95.94 89 ARG A N 1
ATOM 685 C CA . ARG A 1 89 ? 0.350 9.913 -12.055 1.00 95.94 89 ARG A CA 1
ATOM 686 C C . ARG A 1 89 ? -0.997 9.649 -12.727 1.00 95.94 89 ARG A C 1
ATOM 688 O O . ARG A 1 89 ? -1.827 8.947 -12.157 1.00 95.94 89 ARG A O 1
ATOM 695 N N . GLU A 1 90 ? -1.220 10.165 -13.935 1.00 96.62 90 GLU A N 1
ATOM 696 C CA . GLU A 1 90 ? -2.447 9.891 -14.705 1.00 96.62 90 GLU A CA 1
ATOM 697 C C . GLU A 1 90 ? -2.561 8.412 -15.078 1.00 96.62 90 GLU A C 1
ATOM 699 O O . GLU A 1 90 ? -3.652 7.839 -15.056 1.00 96.62 90 GLU A O 1
ATOM 704 N N . THR A 1 91 ? -1.426 7.770 -15.355 1.00 97.50 91 THR A N 1
ATOM 705 C CA . THR A 1 91 ? -1.362 6.326 -15.594 1.00 97.50 91 THR A CA 1
ATOM 706 C C . THR A 1 91 ? -1.817 5.554 -14.354 1.00 97.50 91 THR A C 1
ATOM 708 O O . THR A 1 91 ? -2.687 4.693 -14.460 1.00 97.50 91 THR A O 1
ATOM 711 N N . LEU A 1 92 ? -1.329 5.915 -13.162 1.00 97.38 92 LEU A N 1
ATOM 712 C CA . LEU A 1 92 ? -1.766 5.310 -11.902 1.00 97.38 92 LEU A CA 1
ATOM 713 C C . LEU A 1 92 ? -3.256 5.550 -11.618 1.00 97.38 92 LEU A C 1
ATOM 715 O O . LEU A 1 92 ? -3.945 4.640 -11.155 1.00 97.38 92 LEU A O 1
ATOM 719 N N . VAL A 1 93 ? -3.784 6.741 -11.919 1.00 96.31 93 VAL A N 1
ATOM 720 C CA . VAL A 1 93 ? -5.228 7.022 -11.806 1.00 96.31 93 VAL A CA 1
ATOM 721 C C . VAL A 1 93 ? -6.040 6.075 -12.695 1.00 96.31 93 VAL A C 1
ATOM 723 O O . VAL A 1 93 ? -7.060 5.555 -12.248 1.00 96.31 93 VAL A O 1
ATOM 726 N N . ALA A 1 94 ? -5.582 5.805 -13.920 1.00 95.44 94 ALA A N 1
ATOM 727 C CA . ALA A 1 94 ? -6.253 4.875 -14.829 1.00 95.44 94 ALA A CA 1
ATOM 728 C C . ALA A 1 94 ? -6.174 3.411 -14.353 1.00 95.44 94 ALA A C 1
ATOM 730 O O . ALA A 1 94 ? -7.149 2.676 -14.481 1.00 95.44 94 ALA A O 1
ATOM 731 N N . VAL A 1 95 ? -5.043 3.000 -13.768 1.00 94.75 95 VAL A N 1
ATOM 732 C CA . VAL A 1 95 ? -4.842 1.674 -13.144 1.00 94.75 95 VAL A CA 1
ATOM 733 C C . VAL A 1 95 ? -5.763 1.485 -11.929 1.00 94.75 95 VAL A C 1
ATOM 735 O O . VAL A 1 95 ? -6.247 0.389 -11.668 1.00 94.75 95 VAL A O 1
ATOM 738 N N . THR A 1 96 ? -6.048 2.562 -11.196 1.00 90.31 96 THR A N 1
ATOM 739 C CA . THR A 1 96 ? -6.836 2.556 -9.951 1.00 90.31 96 THR A CA 1
ATOM 740 C C . THR A 1 96 ? -8.291 2.987 -10.148 1.00 90.31 96 THR A C 1
ATOM 742 O O . THR A 1 96 ? -8.877 3.568 -9.243 1.00 90.31 96 THR A O 1
ATOM 745 N N . ALA A 1 97 ? -8.895 2.724 -11.312 1.00 73.38 97 ALA A N 1
ATOM 746 C CA . ALA A 1 97 ? -10.183 3.304 -11.722 1.00 73.38 97 ALA A CA 1
ATOM 747 C C . ALA A 1 97 ? -11.359 3.132 -10.726 1.00 73.38 97 ALA A C 1
ATOM 749 O O . ALA A 1 97 ? -12.304 3.918 -10.768 1.00 73.38 97 ALA A O 1
ATOM 750 N N . ALA A 1 98 ? -11.311 2.147 -9.821 1.00 74.62 98 ALA A N 1
ATOM 751 C CA . ALA A 1 98 ? -12.291 1.992 -8.747 1.00 74.62 98 ALA A CA 1
ATOM 752 C C . ALA A 1 98 ? -12.002 2.939 -7.568 1.00 74.62 98 ALA A C 1
ATOM 754 O O . ALA A 1 98 ? -10.902 2.943 -7.013 1.00 74.62 98 ALA A O 1
ATOM 755 N N . ASP A 1 99 ? -13.001 3.717 -7.149 1.00 70.69 99 ASP A N 1
ATOM 756 C CA . ASP A 1 99 ? -12.876 4.564 -5.962 1.00 70.69 99 ASP A CA 1
ATOM 757 C C . ASP A 1 99 ? -12.804 3.733 -4.667 1.00 70.69 99 ASP A C 1
ATOM 759 O O . ASP A 1 99 ? -13.329 2.621 -4.586 1.00 70.69 99 ASP A O 1
ATOM 763 N N . GLY A 1 100 ? -12.132 4.264 -3.644 1.00 91.62 100 GLY A N 1
ATOM 764 C CA . GLY A 1 100 ? -11.995 3.609 -2.342 1.00 91.62 100 GLY A CA 1
ATOM 765 C C . GLY A 1 100 ? -10.582 3.621 -1.761 1.00 91.62 100 GLY A C 1
ATOM 766 O O . GLY A 1 100 ? -9.687 4.327 -2.227 1.00 91.62 100 GLY A O 1
ATOM 767 N N . ALA A 1 101 ? -10.394 2.813 -0.712 1.00 94.94 101 ALA A N 1
ATOM 768 C CA . ALA A 1 101 ? -9.154 2.756 0.065 1.00 94.94 101 ALA A CA 1
ATOM 769 C C . ALA A 1 101 ? -7.930 2.394 -0.789 1.00 94.94 101 ALA A C 1
ATOM 771 O O . ALA A 1 101 ? -6.880 3.003 -0.625 1.00 94.94 101 ALA A O 1
ATOM 772 N N . LEU A 1 102 ? -8.072 1.455 -1.735 1.00 95.69 102 LEU A N 1
ATOM 773 C CA . LEU A 1 102 ? -6.981 1.052 -2.625 1.00 95.69 102 LEU A CA 1
ATOM 774 C C . LEU A 1 102 ? -6.480 2.241 -3.453 1.00 95.69 102 LEU A C 1
ATOM 776 O O . LEU A 1 102 ? -5.301 2.569 -3.392 1.00 95.69 102 LEU A O 1
ATOM 780 N N . ARG A 1 103 ? -7.383 2.926 -4.165 1.00 96.19 103 ARG A N 1
ATOM 781 C CA . ARG A 1 103 ? -7.053 4.088 -4.998 1.00 96.19 103 ARG A CA 1
ATOM 782 C C . ARG A 1 103 ? -6.422 5.214 -4.187 1.00 96.19 103 ARG A C 1
ATOM 784 O O . ARG A 1 103 ? -5.379 5.732 -4.583 1.00 96.19 103 ARG A O 1
ATOM 791 N N . ARG A 1 104 ? -7.026 5.583 -3.051 1.00 97.12 104 ARG A N 1
ATOM 792 C CA . ARG A 1 104 ? -6.482 6.636 -2.180 1.00 97.12 104 ARG A CA 1
ATOM 793 C C . ARG A 1 104 ? -5.101 6.263 -1.655 1.00 97.12 104 ARG A C 1
ATOM 795 O O . ARG A 1 104 ? -4.188 7.070 -1.771 1.00 97.12 104 ARG A O 1
ATOM 802 N N . ALA A 1 105 ? -4.912 5.027 -1.197 1.00 97.50 105 ALA A N 1
ATOM 803 C CA . ALA A 1 105 ? -3.619 4.559 -0.719 1.00 97.50 105 ALA A CA 1
ATOM 804 C C . ALA A 1 105 ? -2.540 4.562 -1.808 1.00 97.50 105 ALA A C 1
ATOM 806 O O . ALA A 1 105 ? -1.416 4.998 -1.561 1.00 97.50 105 ALA A O 1
ATOM 807 N N . SER A 1 106 ? -2.876 4.116 -3.021 1.00 97.81 106 SER A N 1
ATOM 808 C CA . SER A 1 106 ? -1.961 4.123 -4.164 1.00 97.81 106 SER A CA 1
ATOM 809 C C . SER A 1 106 ? -1.510 5.534 -4.530 1.00 97.81 106 SER A C 1
ATOM 811 O O . SER A 1 106 ? -0.311 5.772 -4.676 1.00 97.81 106 SER A O 1
ATOM 813 N N . LEU A 1 107 ? -2.456 6.470 -4.652 1.00 97.62 107 LEU A N 1
ATOM 814 C CA . LEU A 1 107 ? -2.159 7.858 -5.002 1.00 97.62 107 LEU A CA 1
ATOM 815 C C . LEU A 1 107 ? -1.385 8.557 -3.883 1.00 97.62 107 LEU A C 1
ATOM 817 O O . LEU A 1 107 ? -0.355 9.161 -4.159 1.00 97.62 107 LEU A O 1
ATOM 821 N N . SER A 1 108 ? -1.802 8.401 -2.623 1.00 97.50 108 SER A N 1
ATOM 822 C CA . SER A 1 108 ? -1.089 8.960 -1.470 1.00 97.50 108 SER A CA 1
ATOM 823 C C . SER A 1 108 ? 0.338 8.429 -1.370 1.00 97.50 108 SER A C 1
ATOM 825 O O . SER A 1 108 ? 1.251 9.197 -1.068 1.00 97.50 108 SER A O 1
ATOM 827 N N . ALA A 1 109 ? 0.568 7.145 -1.656 1.00 97.44 109 ALA A N 1
ATOM 828 C CA . ALA A 1 109 ? 1.910 6.573 -1.665 1.00 97.44 109 ALA A CA 1
ATOM 829 C C . ALA A 1 109 ? 2.782 7.145 -2.782 1.00 97.44 109 ALA A C 1
ATOM 831 O O . ALA A 1 109 ? 3.921 7.539 -2.526 1.00 97.44 109 ALA A O 1
ATOM 832 N N . PHE A 1 110 ? 2.236 7.233 -3.995 1.00 97.25 110 PHE A N 1
ATOM 833 C CA . PHE A 1 110 ? 2.931 7.809 -5.139 1.00 97.25 110 PHE A CA 1
ATOM 834 C C . PHE A 1 110 ? 3.251 9.296 -4.925 1.00 97.25 110 PHE A C 1
ATOM 836 O O . PHE A 1 110 ? 4.393 9.719 -5.102 1.00 97.25 110 PHE A O 1
ATOM 843 N N . ASP A 1 111 ? 2.275 10.080 -4.469 1.00 96.56 111 ASP A N 1
ATOM 844 C CA . ASP A 1 111 ? 2.421 11.514 -4.207 1.00 96.56 111 ASP A CA 1
ATOM 845 C C . ASP A 1 111 ? 3.407 11.764 -3.046 1.00 96.56 111 ASP A C 1
ATOM 847 O O . ASP A 1 111 ? 4.261 12.648 -3.134 1.00 96.56 111 ASP A O 1
ATOM 851 N N . SER A 1 112 ? 3.365 10.940 -1.988 1.00 95.25 112 SER A N 1
ATOM 852 C CA . SER A 1 112 ? 4.330 11.001 -0.875 1.00 95.25 112 SER A CA 1
ATOM 853 C C . SER A 1 112 ? 5.760 10.728 -1.346 1.00 95.25 112 SER A C 1
ATOM 855 O O . SER A 1 112 ? 6.684 11.447 -0.969 1.00 95.25 112 SER A O 1
ATOM 857 N N . PHE A 1 113 ? 5.948 9.703 -2.181 1.00 94.12 113 PHE A N 1
ATOM 858 C CA . PHE A 1 113 ? 7.261 9.327 -2.700 1.00 94.12 113 PHE A CA 1
ATOM 859 C C . PHE A 1 113 ? 7.830 10.391 -3.646 1.00 94.12 113 PHE A C 1
ATOM 861 O O . PHE A 1 113 ? 8.966 10.835 -3.481 1.00 94.12 113 PHE A O 1
ATOM 868 N N . THR A 1 114 ? 7.024 10.855 -4.603 1.00 92.94 114 THR A N 1
ATOM 869 C CA . THR A 1 114 ? 7.448 11.836 -5.616 1.00 92.94 114 THR A CA 1
ATOM 870 C C . THR A 1 114 ? 7.673 13.239 -5.047 1.00 92.94 114 THR A C 1
ATOM 872 O O . THR A 1 114 ? 8.461 14.017 -5.588 1.00 92.94 114 THR A O 1
ATOM 875 N N . SER A 1 115 ? 7.046 13.550 -3.912 1.00 92.06 115 SER A N 1
ATOM 876 C CA . SER A 1 115 ? 7.290 14.779 -3.144 1.00 92.06 115 SER A CA 1
ATOM 877 C C . SER A 1 115 ? 8.502 14.658 -2.200 1.00 92.06 115 SER A C 1
ATOM 879 O O . SER A 1 115 ? 8.949 15.650 -1.611 1.00 92.06 115 SER A O 1
ATOM 881 N N . GLY A 1 116 ? 9.066 13.454 -2.053 1.00 89.56 116 GLY A N 1
ATOM 882 C CA . GLY A 1 116 ? 10.233 13.166 -1.224 1.00 89.56 116 GLY A CA 1
ATOM 883 C C . GLY A 1 116 ? 11.516 13.848 -1.722 1.00 89.56 116 GLY A C 1
ATOM 884 O O . GLY A 1 116 ? 11.646 14.158 -2.908 1.00 89.56 116 GLY A O 1
ATOM 885 N N . PRO A 1 117 ? 12.502 14.099 -0.838 1.00 86.44 117 PRO A N 1
ATOM 886 C CA . PRO A 1 117 ? 13.756 14.757 -1.211 1.00 86.44 117 PRO A CA 1
ATOM 887 C C . PRO A 1 117 ? 14.534 13.971 -2.273 1.00 86.44 117 PRO A C 1
ATOM 889 O O . PRO A 1 117 ? 15.063 14.579 -3.196 1.00 86.44 117 PRO A O 1
ATOM 892 N N . ARG A 1 118 ? 14.534 12.633 -2.193 1.00 83.12 118 ARG A N 1
ATOM 893 C CA . ARG A 1 118 ? 15.212 11.752 -3.154 1.00 83.12 118 ARG A CA 1
ATOM 894 C C . ARG A 1 118 ? 14.677 11.929 -4.578 1.00 83.12 118 ARG A C 1
ATOM 896 O O . ARG A 1 118 ? 15.456 12.101 -5.505 1.00 83.12 118 ARG A O 1
ATOM 903 N N . PHE A 1 119 ? 13.353 11.937 -4.739 1.00 86.31 119 PHE A N 1
ATOM 904 C CA . PHE A 1 119 ? 12.723 12.133 -6.045 1.00 86.31 119 PHE A CA 1
ATOM 905 C C . PHE A 1 119 ? 12.903 13.570 -6.548 1.00 86.31 119 PHE A C 1
ATOM 907 O O . PHE A 1 119 ? 13.222 13.790 -7.713 1.00 86.31 119 PHE A O 1
ATOM 914 N N . ARG A 1 120 ? 12.748 14.565 -5.663 1.00 85.31 120 ARG A N 1
ATOM 915 C CA . ARG A 1 120 ? 12.930 15.979 -6.021 1.00 85.31 120 ARG A CA 1
ATOM 916 C C . ARG A 1 120 ? 14.349 16.297 -6.479 1.00 85.31 120 ARG A C 1
ATOM 918 O O . ARG A 1 120 ? 14.493 17.066 -7.418 1.00 85.31 120 ARG A O 1
ATOM 925 N N . GLN A 1 121 ? 15.366 15.718 -5.844 1.00 80.06 121 GLN A N 1
ATOM 926 C CA . GLN A 1 121 ? 16.765 15.911 -6.236 1.00 80.06 121 GLN A CA 1
ATOM 927 C C . GLN A 1 121 ? 17.034 15.372 -7.644 1.00 80.06 121 GLN A C 1
ATOM 929 O O . GLN A 1 121 ? 17.580 16.102 -8.464 1.00 80.06 121 GLN A O 1
ATOM 934 N N . ALA A 1 122 ? 16.571 14.159 -7.950 1.00 78.25 122 ALA A N 1
ATOM 935 C CA . ALA A 1 122 ? 16.682 13.580 -9.290 1.00 78.25 122 ALA A CA 1
ATOM 936 C C . ALA A 1 122 ? 15.896 14.385 -10.350 1.00 78.25 122 ALA A C 1
ATOM 938 O O . ALA A 1 122 ? 16.319 14.528 -11.494 1.00 78.25 122 ALA A O 1
ATOM 939 N N . ARG A 1 123 ? 14.761 14.994 -9.971 1.00 79.62 123 ARG A N 1
ATOM 940 C CA . ARG A 1 123 ? 13.904 15.768 -10.890 1.00 79.62 123 ARG A CA 1
ATOM 941 C C . ARG A 1 123 ? 14.521 17.075 -11.397 1.00 79.62 123 ARG A C 1
ATOM 943 O O . ARG A 1 123 ? 14.055 17.598 -12.404 1.00 79.62 123 ARG A O 1
ATOM 950 N N . ILE A 1 124 ? 15.553 17.613 -10.746 1.00 71.31 124 ILE A N 1
ATOM 951 C CA . ILE A 1 124 ? 16.175 18.889 -11.151 1.00 71.31 124 ILE A CA 1
ATOM 952 C C . ILE A 1 124 ? 16.778 18.809 -12.573 1.00 71.31 124 ILE A C 1
ATOM 954 O O . ILE A 1 124 ? 16.955 19.847 -13.207 1.00 71.31 124 ILE A O 1
ATOM 958 N N . GLY A 1 125 ? 17.030 17.605 -13.105 1.00 61.66 125 GLY A N 1
ATOM 959 C CA . GLY A 1 125 ? 17.708 17.407 -14.391 1.00 61.66 125 GLY A CA 1
ATOM 960 C C . GLY A 1 125 ? 16.923 16.717 -15.513 1.00 61.66 125 GLY A C 1
ATOM 961 O O . GLY A 1 125 ? 17.507 16.532 -16.578 1.00 61.66 125 GLY A O 1
ATOM 962 N N . GLY A 1 126 ? 15.654 16.320 -15.341 1.00 74.62 126 GLY A N 1
ATOM 963 C CA . GLY A 1 126 ? 15.000 15.492 -16.366 1.00 74.62 126 GLY A CA 1
ATOM 964 C C . GLY A 1 126 ? 13.495 15.275 -16.234 1.00 74.62 126 GLY A C 1
ATOM 965 O O . GLY A 1 126 ? 12.841 15.727 -15.293 1.00 74.62 126 GLY A O 1
ATOM 966 N N . ASP A 1 127 ? 12.945 14.572 -17.224 1.00 87.31 127 ASP A N 1
ATOM 967 C CA . ASP A 1 127 ? 11.572 14.071 -17.214 1.00 87.31 127 ASP A CA 1
ATOM 968 C C . ASP A 1 127 ? 11.389 12.938 -16.181 1.00 87.31 127 ASP A C 1
ATOM 970 O O . ASP A 1 127 ? 12.348 12.439 -15.586 1.00 87.31 127 ASP A O 1
ATOM 974 N N . GLU A 1 128 ? 10.145 12.514 -15.947 1.00 89.56 128 GLU A N 1
ATOM 975 C CA . GLU A 1 128 ? 9.844 11.506 -14.924 1.00 89.56 128 GLU A CA 1
ATOM 976 C C . GLU A 1 128 ? 10.522 10.148 -15.167 1.00 89.56 128 GLU A C 1
ATOM 978 O O . GLU A 1 128 ? 10.894 9.483 -14.201 1.00 89.56 128 GLU A O 1
ATOM 983 N N . TRP A 1 129 ? 10.764 9.748 -16.417 1.00 92.31 129 TRP A N 1
ATOM 984 C CA . TRP A 1 129 ? 11.464 8.501 -16.731 1.00 92.31 129 TRP A CA 1
ATOM 985 C C . TRP A 1 129 ? 12.955 8.599 -16.468 1.00 92.31 129 TRP A C 1
ATOM 987 O O . TRP A 1 129 ? 13.554 7.629 -16.006 1.00 92.31 129 TRP A O 1
ATOM 997 N N . THR A 1 130 ? 13.548 9.766 -16.715 1.00 90.00 130 THR A N 1
ATOM 998 C CA . THR A 1 130 ? 14.940 10.038 -16.348 1.00 90.00 130 THR A CA 1
ATOM 999 C C . THR A 1 130 ? 15.123 9.919 -14.835 1.00 90.00 130 THR A C 1
ATOM 1001 O O . THR A 1 130 ? 16.009 9.192 -14.390 1.00 90.00 130 THR A O 1
ATOM 1004 N N . VAL A 1 131 ? 14.210 10.495 -14.043 1.00 90.38 131 VAL A N 1
ATOM 1005 C CA . VAL A 1 131 ? 14.211 10.329 -12.578 1.00 90.38 131 VAL A CA 1
ATOM 1006 C C . VAL A 1 131 ? 14.117 8.857 -12.185 1.00 90.38 131 VAL A C 1
ATOM 1008 O O . VAL A 1 131 ? 14.921 8.368 -11.396 1.00 90.38 131 VAL A O 1
ATOM 1011 N N . TRP A 1 132 ? 13.159 8.119 -12.747 1.00 91.38 132 TRP A N 1
ATOM 1012 C CA . TRP A 1 132 ? 12.982 6.699 -12.434 1.00 91.38 132 TRP A CA 1
ATOM 1013 C C . TRP A 1 132 ? 14.127 5.801 -12.911 1.00 91.38 132 TRP A C 1
ATOM 1015 O O . TRP A 1 132 ? 14.266 4.695 -12.397 1.00 91.38 132 TRP A O 1
ATOM 1025 N N . ARG A 1 133 ? 14.951 6.248 -13.864 1.00 89.75 133 ARG A N 1
ATOM 1026 C CA . ARG A 1 133 ? 16.156 5.536 -14.313 1.00 89.75 133 ARG A CA 1
ATOM 1027 C C . ARG A 1 133 ? 17.307 5.663 -13.315 1.00 89.75 133 ARG A C 1
ATOM 1029 O O . ARG A 1 133 ? 18.089 4.730 -13.170 1.00 89.75 133 ARG A O 1
ATOM 1036 N N . GLU A 1 134 ? 17.403 6.800 -12.631 1.00 89.00 134 GLU A N 1
ATOM 1037 C CA . GLU A 1 134 ? 18.385 7.033 -11.561 1.00 89.00 134 GLU A CA 1
ATOM 1038 C C . GLU A 1 134 ? 17.990 6.346 -10.245 1.00 89.00 134 GLU A C 1
ATOM 1040 O O . GLU A 1 134 ? 18.812 6.150 -9.346 1.00 89.00 134 GLU A O 1
ATOM 1045 N N . LEU A 1 135 ? 16.717 5.974 -10.121 1.00 88.50 135 LEU A N 1
ATOM 1046 C CA . LEU A 1 135 ? 16.187 5.221 -8.999 1.00 88.50 135 LEU A CA 1
ATOM 1047 C C . LEU A 1 135 ? 16.372 3.713 -9.214 1.00 88.50 135 LEU A C 1
ATOM 1049 O O . LEU A 1 135 ? 16.204 3.180 -10.304 1.00 88.50 135 LEU A O 1
ATOM 1053 N N . ASP A 1 136 ? 16.694 3.005 -8.137 1.00 82.69 136 ASP A N 1
ATOM 1054 C CA . ASP A 1 136 ? 16.951 1.565 -8.139 1.00 82.69 136 ASP A CA 1
ATOM 1055 C C . ASP A 1 136 ? 15.808 0.781 -7.468 1.00 82.69 136 ASP A C 1
ATOM 1057 O O . ASP A 1 136 ? 14.758 1.324 -7.105 1.00 82.69 136 ASP A O 1
ATOM 1061 N N . GLY A 1 137 ? 16.020 -0.517 -7.232 1.00 86.62 137 GLY A N 1
ATOM 1062 C CA . GLY A 1 137 ? 15.055 -1.369 -6.531 1.00 86.62 137 GLY A CA 1
ATOM 1063 C C . GLY A 1 137 ? 14.647 -0.856 -5.145 1.00 86.62 137 GLY A C 1
ATOM 1064 O O . GLY A 1 137 ? 13.560 -1.182 -4.661 1.00 86.62 137 GLY A O 1
ATOM 1065 N N . SER A 1 138 ? 15.456 -0.005 -4.503 1.00 90.38 138 SER A N 1
ATOM 1066 C CA . SER A 1 138 ? 15.083 0.579 -3.213 1.00 90.38 138 SER A CA 1
ATOM 1067 C C . SER A 1 138 ? 13.935 1.590 -3.330 1.00 90.38 138 SER A C 1
ATOM 1069 O O . SER A 1 138 ? 13.153 1.705 -2.387 1.00 90.38 138 SER A O 1
ATOM 1071 N N . ALA A 1 139 ? 13.757 2.244 -4.485 1.00 92.31 139 ALA A N 1
ATOM 1072 C CA . ALA A 1 139 ? 12.599 3.100 -4.747 1.00 92.31 139 ALA A CA 1
ATOM 1073 C C . ALA A 1 139 ? 11.295 2.293 -4.799 1.00 92.31 139 ALA A C 1
ATOM 1075 O O . ALA A 1 139 ? 10.306 2.679 -4.178 1.00 92.31 139 ALA A O 1
ATOM 1076 N N . PHE A 1 140 ? 11.310 1.121 -5.445 1.00 94.06 140 PHE A N 1
ATOM 1077 C CA . PHE A 1 140 ? 10.186 0.181 -5.381 1.00 94.06 140 PHE A CA 1
ATOM 1078 C C . PHE A 1 140 ? 9.910 -0.265 -3.941 1.00 94.06 140 PHE A C 1
ATOM 1080 O O . PHE A 1 140 ? 8.759 -0.305 -3.511 1.00 94.06 140 PHE A O 1
ATOM 1087 N N . CYS A 1 141 ? 10.954 -0.569 -3.167 1.00 93.88 141 CYS A N 1
ATOM 1088 C CA . CYS A 1 141 ? 10.789 -0.986 -1.774 1.00 93.88 141 CYS A CA 1
ATOM 1089 C C . CYS A 1 141 ? 10.146 0.107 -0.915 1.00 93.88 141 CYS A C 1
ATOM 1091 O O . CYS A 1 141 ? 9.291 -0.185 -0.075 1.00 93.88 141 CYS A O 1
ATOM 1093 N N . GLU A 1 142 ? 10.558 1.358 -1.120 1.00 94.12 142 GLU A N 1
ATOM 1094 C CA . GLU A 1 142 ? 9.998 2.519 -0.440 1.00 94.12 142 GLU A CA 1
ATOM 1095 C C . GLU A 1 142 ? 8.543 2.766 -0.850 1.00 94.12 142 GLU A C 1
ATOM 1097 O O . GLU A 1 142 ? 7.695 2.923 0.033 1.00 94.12 142 GLU A O 1
ATOM 1102 N N . LEU A 1 143 ? 8.234 2.719 -2.151 1.00 94.75 143 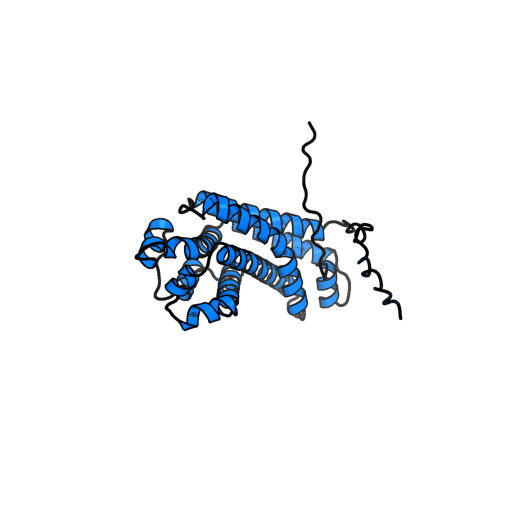LEU A N 1
ATOM 1103 C CA . LEU A 1 143 ? 6.864 2.816 -2.659 1.00 94.75 143 LEU A CA 1
ATOM 1104 C C . LEU A 1 143 ? 5.973 1.711 -2.101 1.00 94.75 143 LEU A C 1
ATOM 1106 O O . LEU A 1 143 ? 4.912 2.007 -1.564 1.00 94.75 143 LEU A O 1
ATOM 1110 N N . GLY A 1 144 ? 6.406 0.451 -2.180 1.00 95.44 144 GLY A N 1
ATOM 1111 C CA . GLY A 1 144 ? 5.639 -0.695 -1.699 1.00 95.44 144 GLY A CA 1
ATOM 1112 C C . GLY A 1 144 ? 5.323 -0.576 -0.210 1.00 95.44 144 GLY A C 1
ATOM 1113 O O . GLY A 1 144 ? 4.172 -0.720 0.195 1.00 95.44 144 GLY A O 1
ATOM 1114 N N . ARG A 1 145 ? 6.318 -0.220 0.611 1.00 95.00 145 ARG A N 1
ATOM 1115 C CA . ARG A 1 145 ? 6.112 0.023 2.047 1.00 95.00 145 ARG A CA 1
ATOM 1116 C C . ARG A 1 145 ? 5.127 1.170 2.290 1.00 95.00 145 ARG A C 1
ATOM 1118 O O . ARG A 1 145 ? 4.216 1.032 3.100 1.00 95.00 145 ARG A O 1
ATOM 1125 N N . THR A 1 146 ? 5.300 2.288 1.588 1.00 96.12 146 THR A N 1
ATOM 1126 C CA . THR A 1 146 ? 4.450 3.480 1.734 1.00 96.12 146 THR A CA 1
ATOM 1127 C C . THR A 1 146 ? 3.013 3.199 1.285 1.00 96.12 146 THR A C 1
ATOM 1129 O O . THR A 1 146 ? 2.071 3.638 1.938 1.00 96.12 146 THR A O 1
ATOM 1132 N N . PHE A 1 147 ? 2.832 2.395 0.238 1.00 97.69 147 PHE A N 1
ATOM 1133 C CA . PHE A 1 147 ? 1.534 1.900 -0.208 1.00 97.69 147 PHE A CA 1
ATOM 1134 C C . PHE A 1 147 ? 0.835 1.072 0.866 1.00 97.69 147 PHE A C 1
ATOM 1136 O O . PHE A 1 147 ? -0.304 1.375 1.208 1.00 97.69 147 PHE A O 1
ATOM 1143 N N . TYR A 1 148 ? 1.506 0.074 1.445 1.00 97.75 148 TYR A N 1
ATOM 1144 C CA . TYR A 1 148 ? 0.894 -0.739 2.497 1.00 97.75 148 TYR A CA 1
ATOM 1145 C C . TYR A 1 148 ? 0.602 0.063 3.771 1.00 97.75 148 TYR A C 1
ATOM 1147 O O . TYR A 1 148 ? -0.405 -0.207 4.423 1.00 97.75 148 TYR A O 1
ATOM 1155 N N . ALA A 1 149 ? 1.429 1.060 4.105 1.00 97.62 149 ALA A N 1
ATOM 1156 C CA . ALA A 1 149 ? 1.154 1.985 5.204 1.00 97.62 149 ALA A CA 1
ATOM 1157 C C . ALA A 1 149 ? -0.148 2.762 4.964 1.00 97.62 149 ALA A C 1
ATOM 1159 O O . ALA A 1 149 ? -1.066 2.671 5.775 1.00 97.62 149 ALA A O 1
ATOM 1160 N N . HIS A 1 150 ? -0.266 3.447 3.821 1.00 98.06 150 HIS A N 1
ATOM 1161 C CA . HIS A 1 150 ? -1.479 4.198 3.479 1.00 98.06 150 HIS A CA 1
ATOM 1162 C C . HIS A 1 150 ? -2.701 3.293 3.336 1.00 98.06 150 HIS A C 1
ATOM 1164 O O . HIS A 1 150 ? -3.794 3.672 3.734 1.00 98.06 150 HIS A O 1
ATOM 1170 N N . LEU A 1 151 ? -2.536 2.075 2.818 1.00 97.88 151 LEU A N 1
ATOM 1171 C CA . LEU A 1 151 ? -3.634 1.118 2.704 1.00 97.88 151 LEU A CA 1
ATOM 1172 C C . LEU A 1 151 ? -4.173 0.726 4.082 1.00 97.88 151 LEU A C 1
ATOM 1174 O O . LEU A 1 151 ? -5.385 0.690 4.277 1.00 97.88 151 LEU A O 1
ATOM 1178 N N . CYS A 1 152 ? -3.290 0.458 5.044 1.00 97.62 152 CYS A N 1
ATOM 1179 C CA . CYS A 1 152 ? -3.709 0.151 6.408 1.00 97.62 152 CYS A CA 1
ATOM 1180 C C . CYS A 1 152 ? -4.349 1.370 7.082 1.00 97.62 152 CYS A C 1
ATOM 1182 O O . CYS A 1 152 ? -5.391 1.220 7.715 1.00 97.62 152 CYS A O 1
ATOM 1184 N N . GLU A 1 153 ? -3.780 2.565 6.906 1.00 97.94 153 GLU A N 1
ATOM 1185 C CA . GLU A 1 153 ? -4.347 3.817 7.422 1.00 97.94 153 GLU A CA 1
ATOM 1186 C C . GLU A 1 153 ? -5.767 4.050 6.890 1.00 97.94 153 GLU A C 1
ATOM 1188 O O . GLU A 1 153 ? -6.687 4.280 7.674 1.00 97.94 153 GLU A O 1
ATOM 1193 N N . GLU A 1 154 ? -5.970 3.928 5.577 1.00 97.56 154 GLU A N 1
ATOM 1194 C CA . GLU A 1 154 ? -7.268 4.101 4.919 1.00 97.56 154 GLU A CA 1
ATOM 1195 C C . GLU A 1 154 ? -8.307 3.090 5.410 1.00 97.56 154 GLU A C 1
ATOM 1197 O O . GLU A 1 154 ? -9.449 3.458 5.686 1.00 97.56 154 GLU A O 1
ATOM 1202 N N . LEU A 1 155 ? -7.923 1.818 5.547 1.00 97.81 155 LEU A N 1
ATOM 1203 C CA . LEU A 1 155 ? -8.830 0.773 6.020 1.00 97.81 155 LEU A CA 1
ATOM 1204 C C . LEU A 1 155 ? -9.200 0.954 7.496 1.00 97.81 155 LEU A C 1
ATOM 1206 O O . LEU A 1 155 ? -10.378 0.851 7.837 1.00 97.81 155 LEU A O 1
ATOM 1210 N N . LEU A 1 156 ? -8.225 1.248 8.360 1.00 97.69 156 LEU A N 1
ATOM 1211 C CA . LEU A 1 156 ? -8.480 1.499 9.781 1.00 97.69 156 LEU A CA 1
ATOM 1212 C C . LEU A 1 156 ? -9.340 2.753 9.966 1.00 97.69 156 LEU A C 1
ATOM 1214 O O . LEU A 1 156 ? -10.325 2.706 10.698 1.00 97.69 156 LEU A O 1
ATOM 1218 N N . THR A 1 157 ? -9.022 3.839 9.252 1.00 97.31 157 THR A N 1
ATOM 1219 C CA . THR A 1 157 ? -9.808 5.084 9.261 1.00 97.31 157 THR A CA 1
ATOM 1220 C C . THR A 1 157 ? -11.248 4.810 8.853 1.00 97.31 157 THR A C 1
ATOM 1222 O O . THR A 1 157 ? -12.168 5.198 9.568 1.00 97.31 157 THR A O 1
ATOM 1225 N N . TYR A 1 158 ? -11.442 4.108 7.732 1.00 97.31 158 TYR A N 1
ATOM 1226 C CA . TYR A 1 158 ? -12.763 3.805 7.194 1.00 97.31 158 TYR A CA 1
ATOM 1227 C C . TYR A 1 158 ? -13.622 3.017 8.187 1.00 97.31 158 TYR A C 1
ATOM 1229 O O . TYR A 1 158 ? -14.748 3.418 8.475 1.00 97.31 158 TYR A O 1
ATOM 1237 N N . TYR A 1 159 ? -13.103 1.917 8.740 1.00 97.94 159 TYR A N 1
ATOM 1238 C CA . TYR A 1 159 ? -13.885 1.088 9.661 1.00 97.94 159 TYR A CA 1
ATOM 1239 C C . TYR A 1 159 ? -14.099 1.746 11.026 1.00 97.94 159 TYR A C 1
ATOM 1241 O O . TYR A 1 159 ? -15.145 1.528 11.637 1.00 97.94 159 TYR A O 1
ATOM 1249 N N . LEU A 1 160 ? -13.161 2.579 11.481 1.00 96.75 160 LEU A N 1
ATOM 1250 C CA . LEU A 1 160 ? -13.331 3.374 12.693 1.00 96.75 160 LEU A CA 1
ATOM 1251 C C . LEU A 1 160 ? -14.413 4.449 12.508 1.00 96.75 160 LEU A C 1
ATOM 1253 O O . LEU A 1 160 ? -15.319 4.527 13.329 1.00 96.75 160 LEU A O 1
ATOM 1257 N N . GLN A 1 161 ? -14.389 5.204 11.404 1.00 96.69 161 GLN A N 1
ATOM 1258 C CA . GLN A 1 161 ? -15.436 6.175 11.046 1.00 96.69 161 GLN A CA 1
ATOM 1259 C C . GLN A 1 161 ? -16.804 5.521 10.862 1.00 96.69 161 GLN A C 1
ATOM 1261 O O . GLN A 1 161 ? -17.809 6.065 11.306 1.00 96.69 161 GLN A O 1
ATOM 1266 N N . ALA A 1 162 ? -16.858 4.354 10.220 1.00 97.25 162 ALA A N 1
ATOM 1267 C CA . ALA A 1 162 ? -18.111 3.632 10.033 1.00 97.25 162 ALA A CA 1
ATOM 1268 C C . ALA A 1 162 ? -18.725 3.195 11.372 1.00 97.25 162 ALA A C 1
ATOM 1270 O O . ALA A 1 162 ? -19.945 3.210 11.521 1.00 97.25 162 ALA A O 1
ATOM 1271 N N . ALA A 1 163 ? -17.892 2.819 12.347 1.00 97.25 163 ALA A N 1
ATOM 1272 C CA . ALA A 1 163 ? -18.352 2.452 13.680 1.00 97.25 163 ALA A CA 1
ATOM 1273 C C . ALA A 1 163 ? -18.635 3.667 14.580 1.00 97.25 163 ALA A C 1
ATOM 1275 O O . ALA A 1 163 ? -19.494 3.580 15.454 1.00 97.25 163 ALA A O 1
ATOM 1276 N N . LEU A 1 164 ? -17.927 4.781 14.369 1.00 96.25 164 LEU A N 1
ATOM 1277 C CA . LEU A 1 164 ? -17.988 6.000 15.177 1.00 96.25 164 LEU A CA 1
ATOM 1278 C C . LEU A 1 164 ? -18.048 7.262 14.286 1.00 96.25 164 LEU A C 1
ATOM 1280 O O . LEU A 1 164 ? -17.064 8.001 14.196 1.00 96.25 164 LEU A O 1
ATOM 1284 N N . PRO A 1 165 ? -19.193 7.562 13.643 1.00 94.62 165 PRO A N 1
ATOM 1285 C CA . PRO A 1 165 ? -19.275 8.616 12.622 1.00 94.62 165 PRO A CA 1
ATOM 1286 C C . PRO A 1 165 ? -18.946 10.033 13.108 1.00 94.62 165 PRO A C 1
ATOM 1288 O O . PRO A 1 165 ? -18.546 10.878 12.312 1.00 94.62 165 PRO A O 1
ATOM 1291 N N . SER A 1 166 ? -19.127 10.303 14.403 1.00 93.81 166 SER A N 1
ATOM 1292 C CA . SER A 1 166 ? -18.909 11.623 15.010 1.00 93.81 166 SER A CA 1
ATOM 1293 C C . SER A 1 166 ? -17.594 11.737 15.780 1.00 93.81 166 SER A C 1
ATOM 1295 O O . SER A 1 166 ? -17.327 12.792 16.348 1.00 93.81 166 SER A O 1
ATOM 1297 N N . ALA A 1 167 ? -16.795 10.669 15.847 1.00 93.25 167 ALA A N 1
ATOM 1298 C CA . ALA A 1 167 ? -15.579 10.679 16.644 1.00 93.25 167 ALA A CA 1
ATOM 1299 C C . ALA A 1 167 ? -14.419 11.359 15.907 1.00 93.25 167 ALA A C 1
ATOM 1301 O O . ALA A 1 167 ? -14.217 11.173 14.703 1.00 93.25 167 ALA A O 1
ATOM 1302 N N . GLU A 1 168 ? -13.623 12.126 16.649 1.00 94.69 168 GLU A N 1
ATOM 1303 C CA . GLU A 1 168 ? -12.384 12.695 16.136 1.00 94.69 168 GLU A CA 1
ATOM 1304 C C . GLU A 1 168 ? -11.306 11.607 16.085 1.00 94.69 168 GLU A C 1
ATOM 1306 O O . GLU A 1 168 ? -10.908 11.042 17.103 1.00 94.69 168 GLU A O 1
ATOM 1311 N N . ILE A 1 169 ? -10.833 11.286 14.880 1.00 94.69 169 ILE A N 1
ATOM 1312 C CA . ILE A 1 169 ? -9.775 10.289 14.703 1.00 94.69 169 ILE A CA 1
ATOM 1313 C C . ILE A 1 169 ? -8.412 10.954 14.934 1.00 94.69 169 ILE A C 1
ATOM 1315 O O . ILE A 1 169 ? -8.090 11.908 14.218 1.00 94.69 169 ILE A O 1
ATOM 1319 N N . PRO A 1 170 ? -7.555 10.415 15.826 1.00 94.44 170 PRO A N 1
ATOM 1320 C CA . PRO A 1 170 ? -6.194 10.900 16.028 1.00 94.44 170 PRO A CA 1
ATOM 1321 C C . PRO A 1 170 ? -5.314 10.507 14.830 1.00 94.44 170 PRO A C 1
ATOM 1323 O O . PRO A 1 170 ? -4.552 9.539 14.872 1.00 94.44 170 PRO A O 1
ATOM 1326 N N . ARG A 1 171 ? -5.442 11.253 13.724 1.00 93.69 171 ARG A N 1
ATOM 1327 C CA . ARG A 1 171 ? -4.853 10.915 12.415 1.00 93.69 171 ARG A CA 1
ATOM 1328 C C . ARG A 1 171 ? -3.353 10.654 12.475 1.00 93.69 171 ARG A C 1
ATOM 1330 O O . ARG A 1 171 ? -2.883 9.714 11.849 1.00 93.69 171 ARG A O 1
ATOM 1337 N N . GLU A 1 172 ? -2.606 11.442 13.243 1.00 95.12 172 GLU A N 1
ATOM 1338 C CA . GLU A 1 172 ? -1.152 11.274 13.335 1.00 95.12 172 GLU A CA 1
ATOM 1339 C C . GLU A 1 172 ? -0.760 9.986 14.079 1.00 95.12 172 GLU A C 1
ATOM 1341 O O . GLU A 1 172 ? 0.136 9.263 13.637 1.00 95.12 172 GLU A O 1
ATOM 1346 N N . THR A 1 173 ? -1.472 9.646 15.159 1.00 95.44 173 THR A N 1
ATOM 1347 C CA . THR A 1 173 ? -1.298 8.370 15.870 1.00 95.44 173 THR A CA 1
ATOM 1348 C C . THR A 1 173 ? -1.625 7.196 14.949 1.00 95.44 173 THR A C 1
ATOM 1350 O O . THR A 1 173 ? -0.860 6.234 14.865 1.00 95.44 173 THR A O 1
ATOM 1353 N N . LEU A 1 174 ? -2.729 7.299 14.203 1.00 95.44 174 LEU A N 1
ATOM 1354 C CA . LEU A 1 174 ? -3.174 6.260 13.280 1.00 95.44 174 LEU A CA 1
ATOM 1355 C C . LEU A 1 174 ? -2.189 6.042 12.128 1.00 95.44 174 LEU A C 1
ATOM 1357 O O . LEU A 1 174 ? -1.808 4.908 11.841 1.00 95.44 174 LEU A O 1
ATOM 1361 N N . LYS A 1 175 ? -1.731 7.130 11.508 1.00 95.81 175 LYS A N 1
ATOM 1362 C CA . LYS A 1 175 ? -0.717 7.113 10.453 1.00 95.81 175 LYS A CA 1
ATOM 1363 C C . LYS A 1 175 ? 0.579 6.471 10.935 1.00 95.81 175 LYS A C 1
ATOM 1365 O O . LYS A 1 175 ? 1.156 5.641 10.231 1.00 95.81 175 LYS A O 1
ATOM 1370 N N . ARG A 1 176 ? 1.033 6.803 12.150 1.00 96.06 176 ARG A N 1
ATOM 1371 C CA . ARG A 1 176 ? 2.218 6.181 12.760 1.00 96.06 176 ARG A CA 1
ATOM 1372 C C . ARG A 1 176 ? 2.025 4.683 12.966 1.00 96.06 176 ARG A C 1
ATOM 1374 O O . ARG A 1 176 ? 2.889 3.909 12.562 1.00 96.06 176 ARG A O 1
ATOM 1381 N N . HIS A 1 177 ? 0.889 4.275 13.523 1.00 95.31 177 HIS A N 1
ATOM 1382 C CA . HIS A 1 177 ? 0.565 2.864 13.719 1.00 95.31 177 HIS A CA 1
ATOM 1383 C C . HIS A 1 177 ? 0.538 2.093 12.391 1.00 95.31 177 HIS A C 1
ATOM 1385 O O . HIS A 1 177 ? 1.163 1.041 12.269 1.00 95.31 177 HIS A O 1
ATOM 1391 N N . ALA A 1 178 ? -0.116 2.636 11.363 1.00 96.44 178 ALA A N 1
ATOM 1392 C CA . ALA A 1 178 ? -0.170 2.029 10.035 1.00 96.44 178 ALA A CA 1
ATOM 1393 C C . ALA A 1 178 ? 1.218 1.940 9.373 1.00 96.44 178 ALA A C 1
ATOM 1395 O O . ALA A 1 178 ? 1.564 0.931 8.750 1.00 96.44 178 ALA A O 1
ATOM 1396 N N . TRP A 1 179 ? 2.057 2.964 9.557 1.00 95.38 179 TRP A N 1
ATOM 1397 C CA . TRP A 1 179 ? 3.447 2.948 9.111 1.00 95.38 179 TRP A CA 1
ATOM 1398 C C . TRP A 1 179 ? 4.250 1.842 9.802 1.00 95.38 179 TRP A C 1
ATOM 1400 O O . TRP A 1 179 ? 4.941 1.084 9.119 1.00 95.38 179 TRP A O 1
ATOM 1410 N N . GLU A 1 180 ? 4.130 1.701 11.124 1.00 94.25 180 GLU A N 1
ATOM 1411 C CA . GLU A 1 180 ? 4.804 0.659 11.911 1.00 94.25 180 GLU A CA 1
ATOM 1412 C C . GLU A 1 180 ? 4.349 -0.743 11.502 1.00 94.25 180 GLU A C 1
ATOM 1414 O O . GLU A 1 180 ? 5.192 -1.608 11.255 1.00 94.25 180 GLU A O 1
ATOM 1419 N N . LEU A 1 181 ? 3.039 -0.933 11.319 1.00 92.75 181 LEU A N 1
ATOM 1420 C CA . LEU A 1 181 ? 2.438 -2.165 10.811 1.00 92.75 181 LEU A CA 1
ATOM 1421 C C . LEU A 1 181 ? 3.029 -2.559 9.448 1.00 92.75 181 LEU A C 1
ATOM 1423 O O . LEU A 1 181 ? 3.386 -3.713 9.219 1.00 92.75 181 LEU A O 1
ATOM 1427 N N . SER A 1 182 ? 3.207 -1.585 8.550 1.00 94.19 182 SER A N 1
ATOM 1428 C CA . SER A 1 182 ? 3.729 -1.825 7.201 1.00 94.19 182 SER A CA 1
ATOM 1429 C C . SER A 1 182 ? 5.207 -2.218 7.151 1.00 94.19 182 SER A C 1
ATOM 1431 O O . SER A 1 182 ? 5.657 -2.756 6.136 1.00 94.19 182 SER A O 1
ATOM 1433 N N . ARG A 1 183 ? 5.989 -1.991 8.220 1.00 92.25 183 ARG A N 1
ATOM 1434 C CA . ARG A 1 183 ? 7.444 -2.244 8.224 1.00 92.25 183 ARG A CA 1
ATOM 1435 C C . ARG A 1 183 ? 7.789 -3.689 7.919 1.00 92.25 183 ARG A C 1
ATOM 1437 O O . ARG A 1 183 ? 8.813 -3.940 7.282 1.00 92.25 183 ARG A O 1
ATOM 1444 N N . ILE A 1 184 ? 6.927 -4.625 8.319 1.00 89.81 184 ILE A N 1
ATOM 1445 C CA . ILE A 1 184 ? 7.128 -6.042 8.029 1.00 89.81 184 ILE A CA 1
ATOM 1446 C C . ILE A 1 184 ? 7.263 -6.296 6.524 1.00 89.81 184 ILE A C 1
ATOM 1448 O O . ILE A 1 184 ? 8.031 -7.165 6.128 1.00 89.81 184 ILE A O 1
ATOM 1452 N N . THR A 1 185 ? 6.596 -5.500 5.681 1.00 93.25 185 THR A N 1
ATOM 1453 C CA . THR A 1 185 ? 6.615 -5.650 4.219 1.00 93.25 185 THR A CA 1
ATOM 1454 C C . THR A 1 185 ? 7.942 -5.219 3.587 1.00 93.25 185 THR A C 1
ATOM 1456 O O . THR A 1 185 ? 8.305 -5.740 2.537 1.00 93.25 185 THR A O 1
ATOM 1459 N N . GLN A 1 186 ? 8.716 -4.338 4.236 1.00 89.44 186 GLN A N 1
ATOM 1460 C CA . GLN A 1 186 ? 9.916 -3.722 3.656 1.00 89.44 186 GLN A CA 1
ATOM 1461 C C . GLN A 1 186 ? 10.987 -4.749 3.270 1.00 89.44 186 GLN A C 1
ATOM 1463 O O . GLN A 1 186 ? 11.509 -4.721 2.155 1.00 89.44 186 GLN A O 1
ATOM 1468 N N . ALA A 1 187 ? 11.308 -5.670 4.183 1.00 86.69 187 ALA A N 1
ATOM 1469 C CA . ALA A 1 187 ? 12.313 -6.700 3.933 1.00 86.69 187 ALA A CA 1
ATOM 1470 C C . ALA A 1 187 ? 11.878 -7.660 2.810 1.00 86.69 187 ALA A C 1
ATOM 1472 O O . ALA A 1 187 ? 12.717 -8.142 2.046 1.00 86.69 187 ALA A O 1
ATOM 1473 N N . PHE A 1 188 ? 10.570 -7.908 2.676 1.00 90.94 188 PHE A N 1
ATOM 1474 C CA . PHE A 1 188 ? 10.029 -8.744 1.605 1.00 90.94 188 PHE A CA 1
ATOM 1475 C C . PHE A 1 188 ? 10.072 -8.042 0.256 1.00 90.94 188 PHE A C 1
ATOM 1477 O O . PHE A 1 188 ? 10.456 -8.686 -0.713 1.00 90.94 188 PHE A O 1
ATOM 1484 N N . SER A 1 189 ? 9.762 -6.744 0.189 1.00 94.44 189 SER A N 1
ATOM 1485 C CA . SER A 1 189 ? 9.892 -5.959 -1.044 1.00 94.44 189 SER A CA 1
ATOM 1486 C C . SER A 1 189 ? 11.312 -6.019 -1.597 1.00 94.44 189 SER A C 1
ATOM 1488 O O . SER A 1 189 ? 11.488 -6.333 -2.769 1.00 94.44 189 SER A O 1
ATOM 1490 N N . ALA A 1 190 ? 12.322 -5.823 -0.743 1.00 93.06 190 ALA A N 1
ATOM 1491 C CA . ALA A 1 190 ? 13.723 -5.884 -1.158 1.00 93.06 190 ALA A CA 1
ATOM 1492 C C . ALA A 1 190 ? 14.122 -7.280 -1.640 1.00 93.06 190 ALA A C 1
ATOM 1494 O O . ALA A 1 190 ? 14.686 -7.436 -2.723 1.00 93.06 190 ALA A O 1
ATOM 1495 N N . ARG A 1 191 ? 13.785 -8.315 -0.860 1.00 94.31 191 ARG A N 1
ATOM 1496 C CA . ARG A 1 191 ? 14.085 -9.702 -1.225 1.00 94.31 191 ARG A CA 1
ATOM 1497 C C . ARG A 1 191 ? 13.408 -10.105 -2.533 1.00 94.31 191 ARG A C 1
ATOM 1499 O O . ARG A 1 191 ? 14.045 -10.740 -3.366 1.00 94.31 191 ARG A O 1
ATOM 1506 N N . TRP A 1 192 ? 12.130 -9.774 -2.689 1.00 96.31 192 TRP A N 1
ATOM 1507 C CA . TRP A 1 192 ? 11.363 -10.106 -3.882 1.00 96.31 192 TRP A CA 1
ATOM 1508 C C . TRP A 1 192 ? 11.904 -9.375 -5.107 1.00 96.31 192 TRP A C 1
ATOM 1510 O O . TRP A 1 192 ? 12.160 -10.017 -6.121 1.00 96.31 192 TRP A O 1
ATOM 1520 N N . PHE A 1 193 ? 12.155 -8.067 -5.001 1.00 95.50 193 PHE A N 1
ATOM 1521 C CA . PHE A 1 193 ? 12.661 -7.286 -6.124 1.00 95.50 193 PHE A CA 1
ATOM 1522 C C . PHE A 1 193 ? 14.004 -7.833 -6.617 1.00 95.50 193 PHE A C 1
ATOM 1524 O O . PHE A 1 193 ? 14.153 -8.122 -7.801 1.00 95.50 193 PHE A O 1
ATOM 1531 N N . ASN A 1 194 ? 14.942 -8.086 -5.699 1.00 95.12 194 ASN A N 1
ATOM 1532 C CA . ASN A 1 194 ? 16.250 -8.643 -6.042 1.00 95.12 194 ASN A CA 1
ATOM 1533 C C . ASN A 1 194 ? 16.157 -10.036 -6.681 1.00 95.12 194 ASN A C 1
ATOM 1535 O O . ASN A 1 194 ? 16.953 -10.361 -7.550 1.00 95.12 194 ASN A O 1
ATOM 1539 N N . ALA A 1 195 ? 15.197 -10.860 -6.256 1.00 95.50 195 ALA A N 1
ATOM 1540 C CA . ALA A 1 195 ? 15.051 -12.222 -6.760 1.00 95.50 195 ALA A CA 1
ATOM 1541 C C . ALA A 1 195 ? 14.247 -12.324 -8.067 1.00 95.50 195 ALA A C 1
ATOM 1543 O O . ALA A 1 195 ? 14.354 -13.333 -8.759 1.00 95.50 195 ALA A O 1
ATOM 1544 N N . CYS A 1 196 ? 13.377 -11.355 -8.366 1.00 95.56 196 CYS A N 1
ATOM 1545 C CA . CYS A 1 196 ? 12.352 -11.514 -9.406 1.00 95.56 196 CYS A CA 1
ATOM 1546 C C . CYS A 1 196 ? 12.267 -10.362 -10.411 1.00 95.56 196 CYS A C 1
ATOM 1548 O O . CYS A 1 196 ? 11.733 -10.574 -11.493 1.00 95.56 196 CYS A O 1
ATOM 1550 N N . ALA A 1 197 ? 12.748 -9.169 -10.063 1.00 94.50 197 ALA A N 1
ATOM 1551 C CA . ALA A 1 197 ? 12.576 -7.942 -10.848 1.00 94.50 197 ALA A CA 1
ATOM 1552 C C . ALA A 1 197 ? 13.903 -7.236 -11.189 1.00 94.50 197 ALA A C 1
ATOM 1554 O O . ALA A 1 197 ? 13.930 -6.271 -11.962 1.00 94.50 197 ALA A O 1
ATOM 1555 N N . LEU A 1 198 ? 15.017 -7.693 -10.609 1.00 92.69 198 LEU A N 1
ATOM 1556 C CA . LEU A 1 198 ? 16.320 -7.067 -10.804 1.00 92.69 198 LEU A CA 1
ATOM 1557 C C . LEU A 1 198 ? 16.795 -7.169 -12.252 1.00 92.69 198 LEU A C 1
ATOM 1559 O O . LEU A 1 198 ? 17.151 -6.149 -12.824 1.00 92.69 198 LEU A O 1
ATOM 1563 N N . ASP A 1 199 ? 16.719 -8.354 -12.852 1.00 91.88 199 ASP A N 1
ATOM 1564 C CA . ASP A 1 199 ? 17.312 -8.609 -14.173 1.00 91.88 199 ASP A CA 1
ATOM 1565 C C . ASP A 1 199 ? 16.272 -8.834 -15.275 1.00 91.88 199 ASP A C 1
ATOM 1567 O O . ASP A 1 199 ? 16.580 -8.736 -16.460 1.00 91.88 199 ASP A O 1
ATOM 1571 N N . ALA A 1 200 ? 15.024 -9.122 -14.903 1.00 93.19 200 ALA A N 1
ATOM 1572 C CA . ALA A 1 200 ? 13.963 -9.464 -15.840 1.00 93.19 200 ALA A CA 1
ATOM 1573 C C . ALA A 1 200 ? 12.611 -8.903 -15.394 1.00 93.19 200 ALA A C 1
ATOM 1575 O O . ALA A 1 200 ? 12.387 -8.632 -14.213 1.00 93.19 200 ALA A O 1
ATOM 1576 N N . THR A 1 201 ? 11.694 -8.771 -16.350 1.00 95.69 201 THR A N 1
ATOM 1577 C CA . THR A 1 201 ? 10.287 -8.473 -16.076 1.00 95.69 201 THR A CA 1
ATOM 1578 C C . THR A 1 201 ? 9.646 -9.669 -15.358 1.00 95.69 201 THR A C 1
ATOM 1580 O O . THR A 1 201 ? 9.586 -10.759 -15.937 1.00 95.69 201 THR A O 1
ATOM 1583 N N . PRO A 1 202 ? 9.138 -9.509 -14.122 1.00 96.62 202 PRO A N 1
ATOM 1584 C CA . PRO A 1 202 ? 8.472 -10.597 -13.424 1.00 96.62 202 PRO A CA 1
ATOM 1585 C C . PRO A 1 202 ? 7.124 -10.913 -14.089 1.00 96.62 202 PRO A C 1
ATOM 1587 O O . PRO A 1 202 ? 6.378 -9.993 -14.435 1.00 96.62 202 PRO A O 1
ATOM 1590 N N . PRO A 1 203 ? 6.737 -12.196 -14.211 1.00 96.75 203 PRO A N 1
ATOM 1591 C CA . PRO A 1 203 ? 5.402 -12.538 -14.679 1.00 96.75 203 PRO A CA 1
ATOM 1592 C C . PRO A 1 203 ? 4.349 -12.058 -13.672 1.00 96.75 203 PRO A C 1
ATOM 1594 O O . PRO A 1 203 ? 4.574 -12.063 -12.458 1.00 96.75 203 PRO A O 1
ATOM 1597 N N . ARG A 1 204 ? 3.153 -11.713 -14.160 1.00 95.75 204 ARG A N 1
ATOM 1598 C CA . ARG A 1 204 ? 2.046 -11.194 -13.333 1.00 95.75 204 ARG A CA 1
ATOM 1599 C C . ARG A 1 204 ? 1.689 -12.095 -12.143 1.00 95.75 204 ARG A C 1
ATOM 1601 O O . ARG A 1 204 ? 1.365 -11.597 -11.068 1.00 95.75 204 ARG A O 1
ATOM 1608 N N . SER A 1 205 ? 1.793 -13.416 -12.296 1.00 96.69 205 SER A N 1
ATOM 1609 C CA . SER A 1 205 ? 1.575 -14.379 -11.205 1.00 96.69 205 SER A CA 1
ATOM 1610 C C . SER A 1 205 ? 2.558 -14.199 -10.042 1.00 96.69 205 SER A C 1
ATOM 1612 O O . SER A 1 205 ? 2.173 -14.364 -8.886 1.00 96.69 205 SER A O 1
ATOM 1614 N N . ASN A 1 206 ? 3.802 -13.808 -10.326 1.00 97.44 206 ASN A N 1
ATOM 1615 C CA . ASN A 1 206 ? 4.820 -13.531 -9.316 1.00 97.44 206 ASN A CA 1
ATOM 1616 C C . ASN A 1 206 ? 4.528 -12.210 -8.581 1.00 97.44 206 ASN A C 1
ATOM 1618 O O . ASN A 1 206 ? 4.631 -12.142 -7.358 1.00 97.44 206 ASN A O 1
ATOM 1622 N N . ILE A 1 207 ? 4.047 -11.192 -9.301 1.00 97.19 207 ILE A N 1
ATOM 1623 C CA . ILE A 1 207 ? 3.586 -9.929 -8.700 1.00 97.19 207 ILE A CA 1
ATOM 1624 C C . ILE A 1 207 ? 2.389 -10.176 -7.768 1.00 97.19 207 ILE A C 1
ATOM 1626 O O . ILE A 1 207 ? 2.373 -9.695 -6.634 1.00 97.19 207 ILE A O 1
ATOM 1630 N N . ARG A 1 208 ? 1.416 -10.990 -8.204 1.00 97.25 208 ARG A N 1
ATOM 1631 C CA . ARG A 1 208 ? 0.277 -11.409 -7.370 1.00 97.25 208 ARG A CA 1
ATOM 1632 C C . ARG A 1 208 ? 0.734 -12.165 -6.127 1.00 97.25 208 ARG A C 1
ATOM 1634 O O . ARG A 1 208 ? 0.249 -11.885 -5.034 1.00 97.25 208 ARG A O 1
ATOM 1641 N N . TRP A 1 209 ? 1.679 -13.096 -6.277 1.00 97.19 209 TRP A N 1
ATOM 1642 C CA . TRP A 1 209 ? 2.253 -13.818 -5.143 1.00 97.19 209 TRP A CA 1
ATOM 1643 C C . TRP A 1 209 ? 2.908 -12.863 -4.142 1.00 97.19 209 TRP A C 1
ATOM 1645 O O . TRP A 1 209 ? 2.643 -12.968 -2.946 1.00 97.19 209 TRP A O 1
ATOM 1655 N N . TYR A 1 210 ? 3.705 -11.900 -4.615 1.00 97.12 210 TYR A N 1
ATOM 1656 C CA . TYR A 1 210 ? 4.316 -10.878 -3.767 1.00 97.12 210 TYR A CA 1
ATOM 1657 C C . TYR A 1 210 ? 3.267 -10.058 -3.015 1.00 97.12 210 TYR A C 1
ATOM 1659 O O . TYR A 1 210 ? 3.365 -9.919 -1.794 1.00 97.12 210 TYR A O 1
ATOM 1667 N N . HIS A 1 211 ? 2.235 -9.578 -3.714 1.00 97.06 211 HIS A N 1
ATOM 1668 C CA . HIS A 1 211 ? 1.147 -8.832 -3.091 1.00 97.06 211 HIS A CA 1
ATOM 1669 C C . HIS A 1 211 ? 0.449 -9.656 -2.000 1.00 97.06 211 HIS A C 1
ATOM 1671 O O . HIS A 1 211 ? 0.349 -9.210 -0.855 1.00 97.06 211 HIS A O 1
ATOM 1677 N N . GLY A 1 212 ? 0.054 -10.891 -2.323 1.00 97.25 212 GLY A N 1
ATOM 1678 C CA . GLY A 1 212 ? -0.553 -11.815 -1.367 1.00 97.25 212 GLY A CA 1
ATOM 1679 C C . GLY A 1 212 ? 0.357 -12.114 -0.173 1.00 97.25 212 GLY A C 1
ATOM 1680 O O . GLY A 1 212 ? -0.113 -12.178 0.961 1.00 97.25 212 GLY A O 1
ATOM 1681 N N . HIS A 1 213 ? 1.669 -12.227 -0.394 1.00 96.56 213 HIS A N 1
ATOM 1682 C CA . HIS A 1 213 ? 2.632 -12.445 0.680 1.00 96.56 213 HIS A CA 1
ATOM 1683 C C . HIS A 1 213 ? 2.727 -11.239 1.620 1.00 96.56 213 HIS A C 1
ATOM 1685 O O . HIS A 1 213 ? 2.682 -11.412 2.837 1.00 96.56 213 HIS A O 1
ATOM 1691 N N . CYS A 1 214 ? 2.826 -10.019 1.084 1.00 96.69 214 CYS A N 1
ATOM 1692 C CA . CYS A 1 214 ? 2.836 -8.796 1.887 1.00 96.69 214 CYS A CA 1
ATOM 1693 C C . CYS A 1 214 ? 1.547 -8.641 2.696 1.00 96.69 214 CYS A C 1
ATOM 1695 O O . CYS A 1 214 ? 1.614 -8.369 3.892 1.00 96.69 214 CYS A O 1
ATOM 1697 N N . VAL A 1 215 ? 0.392 -8.882 2.074 1.00 96.38 215 VAL A N 1
ATOM 1698 C CA . VAL A 1 215 ? -0.902 -8.867 2.762 1.00 96.38 215 VAL A CA 1
ATOM 1699 C C . VAL A 1 215 ? -0.955 -9.912 3.875 1.00 96.38 215 VAL A C 1
ATOM 1701 O O . VAL A 1 215 ? -1.335 -9.580 4.992 1.00 96.38 215 VAL A O 1
ATOM 1704 N N . GLY A 1 216 ? -0.502 -11.143 3.623 1.00 95.25 216 GLY A N 1
ATOM 1705 C CA . GLY A 1 216 ? -0.435 -12.178 4.657 1.00 95.25 216 GLY A CA 1
ATOM 1706 C C . GLY A 1 216 ? 0.462 -11.782 5.834 1.00 95.25 216 GLY A C 1
ATOM 1707 O O . GLY A 1 216 ? 0.171 -12.118 6.976 1.00 95.25 216 GLY A O 1
ATOM 1708 N N . LYS A 1 217 ? 1.533 -11.014 5.595 1.00 94.06 217 LYS A N 1
ATOM 1709 C CA . LYS A 1 217 ? 2.382 -10.481 6.672 1.00 94.06 217 LYS A CA 1
ATOM 1710 C C . LYS A 1 217 ? 1.695 -9.390 7.482 1.00 94.06 217 LYS A C 1
ATOM 1712 O O . LYS A 1 217 ? 1.842 -9.383 8.698 1.00 94.06 217 LYS A O 1
ATOM 1717 N N . LEU A 1 218 ? 0.944 -8.507 6.831 1.00 94.69 218 LEU A N 1
ATOM 1718 C CA . LEU A 1 218 ? 0.117 -7.519 7.525 1.00 94.69 218 LEU A CA 1
ATOM 1719 C C . LEU A 1 218 ? -0.970 -8.203 8.358 1.00 94.69 218 LEU A C 1
ATOM 1721 O O . LEU A 1 218 ? -1.185 -7.815 9.499 1.00 94.69 218 LEU A O 1
ATOM 1725 N N . ASP A 1 219 ? -1.600 -9.252 7.824 1.00 94.44 219 ASP A N 1
ATOM 1726 C CA . ASP A 1 219 ? -2.605 -10.037 8.544 1.00 94.44 219 ASP A CA 1
ATOM 1727 C C . ASP A 1 219 ? -2.039 -10.642 9.836 1.00 94.44 219 ASP A C 1
ATOM 1729 O O . ASP A 1 219 ? -2.645 -10.499 10.894 1.00 94.44 219 ASP A O 1
ATOM 1733 N N . MET A 1 220 ? -0.830 -11.214 9.779 1.00 91.81 220 MET A N 1
ATOM 1734 C CA . MET A 1 220 ? -0.125 -11.707 10.970 1.00 91.81 220 MET A CA 1
ATOM 1735 C C . MET A 1 220 ? 0.156 -10.593 11.991 1.00 91.81 220 MET A C 1
ATOM 1737 O O . MET A 1 220 ? 0.083 -10.829 13.194 1.00 91.81 220 MET A O 1
ATOM 1741 N N . GLU A 1 221 ? 0.496 -9.381 11.543 1.00 92.06 221 GLU A N 1
ATOM 1742 C CA . GLU A 1 221 ? 0.720 -8.242 12.444 1.00 92.06 221 GLU A CA 1
ATOM 1743 C C . GLU A 1 221 ? -0.573 -7.707 13.071 1.00 92.06 221 GLU A C 1
ATOM 1745 O O . GLU A 1 221 ? -0.548 -7.250 14.212 1.00 92.06 221 GLU A O 1
ATOM 1750 N N . LEU A 1 222 ? -1.697 -7.772 12.355 1.00 93.12 222 LEU A N 1
ATOM 1751 C CA . LEU A 1 222 ? -3.021 -7.428 12.882 1.00 93.12 222 LEU A CA 1
ATOM 1752 C C . LEU A 1 222 ? -3.528 -8.503 13.851 1.00 93.12 222 LEU A C 1
ATOM 1754 O O . LEU A 1 222 ? -4.118 -8.189 14.876 1.00 93.12 222 LEU A O 1
ATOM 1758 N N . GLU A 1 223 ? -3.257 -9.777 13.575 1.00 91.06 223 GLU A N 1
ATOM 1759 C CA . GLU A 1 223 ? -3.551 -10.876 14.497 1.00 91.06 223 GLU A CA 1
ATOM 1760 C C . GLU A 1 223 ? -2.763 -10.754 15.808 1.00 91.06 223 GLU A C 1
ATOM 1762 O O . GLU A 1 223 ? -3.296 -11.015 16.885 1.00 91.06 223 GLU A O 1
ATOM 1767 N N . ARG A 1 224 ? -1.515 -10.278 15.744 1.00 88.81 224 ARG A N 1
ATOM 1768 C CA . ARG A 1 224 ? -0.723 -9.964 16.942 1.00 88.81 224 ARG A CA 1
ATOM 1769 C C . ARG A 1 224 ? -1.348 -8.860 17.796 1.00 88.81 224 ARG A C 1
ATOM 1771 O O . ARG A 1 224 ? -1.174 -8.908 19.010 1.00 88.81 224 ARG A O 1
ATOM 1778 N N . GLU A 1 225 ? -2.072 -7.911 17.197 1.00 88.88 225 GLU A N 1
ATOM 1779 C CA . GLU A 1 225 ? -2.831 -6.893 17.944 1.00 88.88 225 GLU A CA 1
ATOM 1780 C C . GLU A 1 225 ? -4.050 -7.477 18.665 1.00 88.88 225 GLU A C 1
ATOM 1782 O O . GLU A 1 225 ? -4.389 -6.998 19.740 1.00 88.88 225 GLU A O 1
ATOM 1787 N N . LEU A 1 226 ? -4.675 -8.518 18.104 1.00 85.31 226 LEU A N 1
ATOM 1788 C CA . LEU A 1 226 ? -5.782 -9.242 18.745 1.00 85.31 226 LEU A CA 1
ATOM 1789 C C . LEU A 1 226 ? -5.299 -10.148 19.883 1.00 85.31 226 LEU A C 1
ATOM 1791 O O . LEU A 1 226 ? -6.033 -10.453 20.820 1.00 85.31 226 LEU A O 1
ATOM 1795 N N . SER A 1 227 ? -4.065 -10.641 19.786 1.00 79.75 227 SER A N 1
ATOM 1796 C CA . SER A 1 227 ? -3.506 -11.516 20.807 1.00 79.75 227 SER A CA 1
ATOM 1797 C C . SER A 1 227 ? -3.099 -10.722 22.049 1.00 79.75 227 SER A C 1
ATOM 1799 O O . SER A 1 227 ? -2.461 -9.676 21.949 1.00 79.75 227 SER A O 1
ATOM 1801 N N . THR A 1 228 ? -3.312 -11.285 23.241 1.00 63.97 228 THR A N 1
ATOM 1802 C CA . THR A 1 228 ? -2.737 -10.778 24.502 1.00 63.97 228 THR A CA 1
ATOM 1803 C C . THR A 1 228 ? -1.216 -10.979 24.577 1.00 63.97 228 THR A C 1
ATOM 1805 O O . THR A 1 228 ? -0.654 -11.080 25.668 1.00 63.97 228 THR A O 1
ATOM 1808 N N . HIS A 1 229 ? -0.532 -11.126 23.437 1.00 57.59 229 HIS A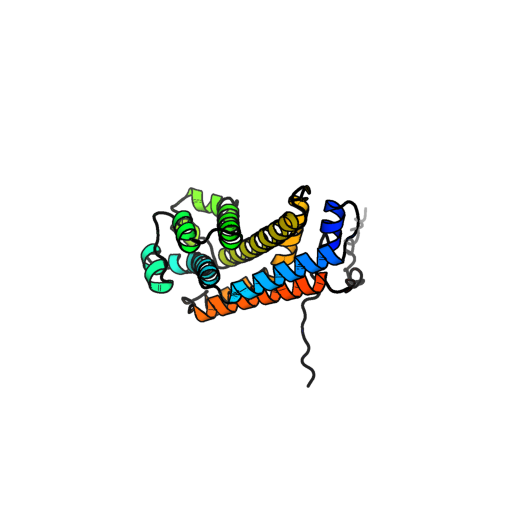 N 1
ATOM 1809 C CA . HIS A 1 229 ? 0.902 -11.345 23.393 1.00 57.59 229 HIS A CA 1
ATOM 1810 C C . HIS A 1 229 ? 1.614 -10.100 23.922 1.00 57.59 229 HIS A C 1
ATOM 1812 O O . HIS A 1 229 ? 1.761 -9.081 23.239 1.00 57.59 229 HIS A O 1
ATOM 1818 N N . VAL A 1 230 ? 2.042 -10.209 25.176 1.00 55.56 230 VAL A N 1
ATOM 1819 C CA . VAL A 1 230 ? 2.938 -9.266 25.829 1.00 55.56 230 VAL A CA 1
ATOM 1820 C C . VAL A 1 230 ? 4.276 -9.370 25.109 1.00 55.56 230 VAL A C 1
ATOM 1822 O O . VAL A 1 230 ? 4.863 -10.454 25.055 1.00 55.56 230 VAL A O 1
ATOM 1825 N N . GLU A 1 231 ? 4.743 -8.265 24.523 1.00 54.78 231 GLU A N 1
ATOM 1826 C CA . GLU A 1 231 ? 6.105 -8.224 23.996 1.00 54.78 231 GLU A CA 1
ATOM 1827 C C . GLU A 1 231 ? 7.064 -8.624 25.120 1.00 54.78 231 GLU A C 1
ATOM 1829 O O . GLU A 1 231 ? 6.924 -8.125 26.242 1.00 54.78 231 GLU A O 1
ATOM 1834 N N . PRO A 1 232 ? 8.033 -9.520 24.870 1.00 51.25 232 PRO A N 1
ATOM 1835 C CA . PRO A 1 232 ? 9.073 -9.748 25.853 1.00 51.25 232 PRO A CA 1
ATOM 1836 C C . PRO A 1 232 ? 9.709 -8.392 26.171 1.00 51.25 232 PRO A C 1
ATOM 1838 O O . PRO A 1 232 ? 10.087 -7.657 25.255 1.00 51.25 232 PRO A O 1
ATOM 1841 N N . LEU A 1 233 ? 9.781 -8.065 27.467 1.00 49.41 233 LEU A N 1
ATOM 1842 C CA . LEU A 1 233 ? 10.422 -6.854 27.981 1.00 49.41 233 LEU A CA 1
ATOM 1843 C C . LEU A 1 233 ? 11.734 -6.585 27.227 1.00 49.41 233 LEU A C 1
ATOM 1845 O O . LEU A 1 233 ? 12.416 -7.546 26.844 1.00 49.41 233 LEU A O 1
ATOM 1849 N N . PRO A 1 234 ? 12.101 -5.305 27.012 1.00 50.72 234 PRO A N 1
ATOM 1850 C CA . PRO A 1 234 ? 13.255 -4.933 26.209 1.00 50.72 234 PRO A CA 1
ATOM 1851 C C . PRO A 1 234 ? 14.456 -5.796 26.577 1.00 50.72 234 PRO A C 1
ATOM 1853 O O . PRO A 1 234 ? 14.839 -5.887 27.742 1.00 50.72 234 PRO A O 1
ATOM 1856 N N . ASN A 1 235 ? 14.994 -6.462 25.556 1.00 49.22 235 ASN A N 1
ATOM 1857 C CA . ASN A 1 235 ? 16.019 -7.483 25.679 1.00 49.22 235 ASN A CA 1
ATOM 1858 C C . ASN A 1 235 ? 17.106 -7.063 26.700 1.00 49.22 235 ASN A C 1
ATOM 1860 O O . ASN A 1 235 ? 17.786 -6.058 26.456 1.00 49.22 235 ASN A O 1
ATOM 1864 N N . PRO A 1 236 ? 17.328 -7.816 27.798 1.00 51.56 236 PRO A N 1
ATOM 1865 C CA . PRO A 1 236 ? 18.378 -7.505 28.773 1.00 51.56 236 PRO A CA 1
ATOM 1866 C C . PRO A 1 236 ? 19.784 -7.505 28.145 1.00 51.56 236 PRO A C 1
ATOM 1868 O O . PRO A 1 236 ? 20.721 -6.962 28.723 1.00 51.56 236 PRO A O 1
ATOM 1871 N N . PHE A 1 237 ? 19.933 -8.045 26.929 1.00 50.78 237 PHE A N 1
ATOM 1872 C CA . PHE A 1 237 ? 21.155 -8.002 26.128 1.00 50.78 237 PHE A CA 1
ATOM 1873 C C . PHE A 1 237 ? 21.312 -6.736 25.273 1.00 50.78 237 PHE A C 1
ATOM 1875 O O . PHE A 1 237 ? 22.143 -6.719 24.358 1.00 50.78 237 PHE A O 1
ATOM 1882 N N . ARG A 1 238 ? 20.561 -5.654 25.537 1.00 45.06 238 ARG A N 1
ATOM 1883 C CA . ARG A 1 238 ? 20.886 -4.332 24.982 1.00 45.06 238 ARG A CA 1
ATOM 1884 C C . ARG A 1 238 ? 22.310 -3.998 25.435 1.00 45.06 238 ARG A C 1
ATOM 1886 O O . ARG A 1 238 ? 22.533 -3.703 26.607 1.00 45.06 238 ARG A O 1
ATOM 1893 N N . ARG A 1 239 ? 23.287 -4.123 24.526 1.00 47.41 239 ARG A N 1
ATOM 1894 C CA . ARG A 1 239 ? 24.701 -3.859 24.823 1.00 47.41 239 ARG A CA 1
ATOM 1895 C C . ARG A 1 239 ? 24.783 -2.477 25.463 1.00 47.41 239 ARG A C 1
ATOM 1897 O O . ARG A 1 239 ? 24.466 -1.484 24.806 1.00 47.41 239 ARG A O 1
ATOM 1904 N N . LYS A 1 240 ? 25.163 -2.417 26.745 1.00 48.12 240 LYS A N 1
ATOM 1905 C CA . LYS A 1 240 ? 25.529 -1.150 27.379 1.00 48.12 240 LYS A CA 1
ATOM 1906 C C . LYS A 1 240 ? 26.590 -0.519 26.487 1.00 48.12 240 LYS A C 1
ATOM 1908 O O . LYS A 1 240 ? 27.540 -1.192 26.089 1.00 48.12 240 LYS A O 1
ATOM 1913 N N . LYS A 1 241 ? 26.382 0.744 26.125 1.00 51.31 241 LYS A N 1
ATOM 1914 C CA . LYS A 1 241 ? 27.398 1.537 25.443 1.00 51.31 241 LYS A CA 1
ATOM 1915 C C . LYS A 1 241 ? 28.597 1.552 26.393 1.00 51.31 241 LYS A C 1
ATOM 1917 O O . LYS A 1 241 ? 28.494 2.112 27.478 1.00 51.31 241 LYS A O 1
ATOM 1922 N N . VAL A 1 242 ? 29.654 0.819 26.055 1.00 64.25 242 VAL A N 1
ATOM 1923 C CA . VAL A 1 242 ? 30.900 0.862 26.820 1.00 64.25 242 VAL A CA 1
ATOM 1924 C C . VAL A 1 242 ? 31.451 2.257 26.576 1.00 64.25 242 VAL A C 1
ATOM 1926 O O . VAL A 1 242 ? 31.707 2.615 25.424 1.00 64.25 242 VAL A O 1
ATOM 1929 N N . GLU A 1 243 ? 31.512 3.078 27.621 1.00 62.72 243 GLU A N 1
ATOM 1930 C CA . GLU A 1 243 ? 32.166 4.377 27.515 1.00 62.72 243 GLU A CA 1
ATOM 1931 C C . GLU A 1 243 ? 33.624 4.146 27.104 1.00 62.72 243 GLU A C 1
ATOM 1933 O O . GLU A 1 243 ? 34.261 3.217 27.615 1.00 62.72 243 GLU A O 1
ATOM 1938 N N . PRO A 1 244 ? 34.144 4.915 26.132 1.00 64.44 244 PRO A N 1
ATOM 1939 C CA . PRO A 1 244 ? 35.532 4.778 25.736 1.00 64.44 244 PRO A CA 1
ATOM 1940 C C . PRO A 1 244 ? 36.421 5.009 26.966 1.00 64.44 244 PRO A C 1
ATOM 1942 O O . PRO A 1 244 ? 36.106 5.885 27.777 1.00 64.44 244 PRO A O 1
ATOM 1945 N N . PRO A 1 245 ? 37.508 4.235 27.128 1.00 66.75 245 PRO A N 1
ATOM 1946 C CA . PRO A 1 245 ? 38.413 4.418 28.249 1.00 66.75 245 PRO A CA 1
ATOM 1947 C C . PRO A 1 245 ? 38.887 5.869 28.257 1.00 66.75 245 PRO A C 1
ATOM 1949 O O . PRO A 1 245 ? 39.364 6.378 27.240 1.00 66.75 245 PRO A O 1
ATOM 1952 N N . SER A 1 246 ? 38.718 6.537 29.398 1.00 66.62 246 SER A N 1
ATOM 1953 C CA . SER A 1 246 ? 39.270 7.863 29.631 1.00 66.62 246 SER A CA 1
ATOM 1954 C C . SER A 1 246 ? 40.770 7.784 29.368 1.00 66.62 246 SER A C 1
ATOM 1956 O O . SER A 1 246 ? 41.497 7.142 30.130 1.00 66.62 246 SER A O 1
ATOM 1958 N N . LEU A 1 247 ? 41.221 8.385 28.267 1.00 59.28 247 LEU A N 1
ATOM 1959 C CA . LEU A 1 247 ? 42.637 8.573 27.989 1.00 59.28 247 LEU A CA 1
ATOM 1960 C C . LEU A 1 247 ? 43.168 9.521 29.064 1.00 59.28 247 LEU A C 1
ATOM 1962 O O . LEU A 1 247 ? 43.102 10.739 28.923 1.00 59.28 247 LEU A O 1
ATOM 1966 N N . GLY A 1 248 ? 43.626 8.945 30.174 1.00 57.22 248 GLY A N 1
ATOM 1967 C CA . GLY A 1 248 ? 44.443 9.647 31.144 1.00 57.22 248 GLY A CA 1
ATOM 1968 C C . GLY A 1 248 ? 45.720 10.055 30.430 1.00 57.22 248 GLY A C 1
ATOM 1969 O O . GLY A 1 248 ? 46.598 9.224 30.213 1.00 57.22 248 GLY A O 1
ATOM 1970 N N . LEU A 1 249 ? 45.781 11.312 30.002 1.00 53.09 249 LEU A N 1
ATOM 1971 C CA . LEU A 1 249 ? 47.023 11.925 29.566 1.00 53.09 249 LEU A CA 1
ATOM 1972 C C . LEU A 1 249 ? 47.921 12.040 30.806 1.00 53.09 249 LEU A C 1
ATOM 1974 O O . LEU A 1 249 ? 47.496 12.666 31.782 1.00 53.09 249 LEU A O 1
ATOM 1978 N N . PRO A 1 250 ? 49.113 11.423 30.823 1.00 62.62 250 PRO A N 1
ATOM 1979 C CA . PRO A 1 250 ? 50.089 11.726 31.854 1.00 62.62 250 PRO A CA 1
ATOM 1980 C C . PRO A 1 250 ? 50.591 13.164 31.655 1.00 62.62 250 PRO A C 1
ATOM 1982 O O . PRO A 1 250 ? 50.778 13.603 30.518 1.00 62.62 250 PRO A O 1
ATOM 1985 N N . LEU A 1 251 ? 50.727 13.870 32.781 1.00 55.50 251 LEU A N 1
ATOM 1986 C CA . LEU A 1 251 ? 51.247 15.236 32.909 1.00 55.50 251 LEU A CA 1
ATOM 1987 C C . LEU A 1 251 ? 52.660 15.384 32.337 1.00 55.50 251 LEU A C 1
ATOM 1989 O O . LEU A 1 251 ? 53.468 14.446 32.532 1.00 55.50 251 LEU A O 1
#

pLDDT: mean 87.78, std 15.79, range [31.75, 98.06]

Radius of gyration: 21.18 Å; chains: 1; bounding box: 70×52×58 Å

Sequence (251 aa):
MARRSSSLGPFPKTHRWGEIVQQVLDRPDAELSDRILGNVRKRLAGLTTEESATDVVSFFAALPIVTRSADPPDALQTSFGIRYRGSLRETLVAVTAADGALRRASLSAFDSFTSGPRFRQARIGGDEWTVWRELDGSAFCELGRTFYAHLCEELLTYYLQAALPSAEIPRETLKRHAWELSRITQAFSARWFNACALDATPPRSNIRWYHGHCVGKLDMELERELSTHVEPLPNPFRRKKVEPPSLGLPL